Protein AF-A0A7W3N262-F1 (afdb_monomer)

Organism: NCBI:txid1411118

Radius of gyration: 23.3 Å; Cα contacts (8 Å, |Δi|>4): 129; chains: 1; bounding box: 89×34×62 Å

Nearest PDB structures (foldseek):
  2bw1-assembly1_K  TM=5.523E-01  e=3.804E-01  Streptococcus suis
  5vl4-assembly1_A  TM=5.596E-01  e=1.846E+00  Thermoplasma acidophilum
  8v9o-assembly1_D  TM=5.472E-01  e=3.580E+00  synthetic construct
  7vg5-assembly1_B  TM=3.405E-01  e=4.908E-01  Methylorubrum extorquens AM1
  8g3k-assembly1_B  TM=5.804E-01  e=8.090E+00  synthetic construct

Sequence (184 aa):
MGERTVTRRLRRRRTVGVPAEPELLGIYLNDHLAGATAGVELARRLARAHQGTPAGPELARLAAEIAEDRRSLQAMMESLGVRVRRWMMLAGWLGEKAGRLKPNGRLLSRSPLSSVIELEVMRLGVEGKLAAWRLLRTVADHDRRLDRARLDRLAERAERQSRLLEELRVRSVEDIIGAGEPVK

Mean predicted aligned error: 10.92 Å

Solvent-accessible surface area (backbone atoms only — not comparable to full-atom values): 10562 Å² total; per-residue (Å²): 141,85,82,82,82,76,79,75,73,77,74,75,76,77,71,75,81,75,70,58,70,73,55,49,52,38,50,53,53,42,53,51,50,30,52,37,55,53,47,30,55,52,32,46,48,54,16,61,74,30,60,94,45,93,62,14,66,61,33,45,50,49,23,54,50,46,47,49,51,42,52,50,51,53,54,50,31,54,62,72,69,40,76,83,61,70,72,63,44,51,59,62,52,59,49,58,66,66,65,76,59,85,70,85,84,56,96,83,60,83,58,72,65,55,57,40,54,52,32,52,54,49,32,54,51,33,51,55,50,31,53,52,32,55,52,51,39,58,48,30,75,80,34,83,79,44,61,48,70,59,29,52,54,52,30,56,48,30,54,53,50,38,50,53,33,49,55,51,33,52,50,54,51,50,55,58,56,66,74,65,64,78,87,126

pLDDT: mean 80.22, std 20.78, range [36.88, 98.75]

Foldseek 3Di:
DDDDPPPPPPPPPPPPDDDDPLVVLLVLLLVLLLLLVVLLVLLVVLLVVQVPHPCNVVSVVLSVLSVVLSVVSVVLCVLSVRDHDPVVSVVVVVVVVVPVDPDPPDPPDDPLVVSLVSLVSSLVSLVSSLVNLVVVLVVCVPDVSDDNVVSVVSNVVSVVSNVSSVVVNVVSVVVVVVVPDDDD

Structure (mmCIF, N/CA/C/O backbone):
data_AF-A0A7W3N262-F1
#
_entry.id   AF-A0A7W3N262-F1
#
loop_
_atom_site.group_PDB
_atom_site.id
_atom_site.type_symbol
_atom_site.label_atom_id
_atom_site.label_alt_id
_atom_site.label_comp_id
_atom_site.label_asym_id
_atom_site.label_entity_id
_atom_site.label_seq_id
_atom_site.pdbx_PDB_ins_code
_atom_site.Cartn_x
_atom_site.Cartn_y
_atom_site.Cartn_z
_atom_site.occupancy
_atom_site.B_iso_or_equiv
_atom_site.auth_seq_id
_atom_site.auth_comp_id
_atom_site.auth_asym_id
_atom_site.auth_atom_id
_atom_site.pdbx_PDB_model_num
ATOM 1 N N . MET A 1 1 ? 70.318 16.929 0.222 1.00 41.31 1 MET A N 1
ATOM 2 C CA . MET A 1 1 ? 69.024 17.625 0.382 1.00 41.31 1 MET A CA 1
ATOM 3 C C . MET A 1 1 ? 68.267 17.439 -0.929 1.00 41.31 1 MET A C 1
ATOM 5 O O . MET A 1 1 ? 68.703 17.997 -1.911 1.00 41.31 1 MET A O 1
ATOM 9 N N . GLY A 1 2 ? 67.278 16.573 -1.125 1.00 44.75 2 GLY A N 1
ATOM 10 C CA . GLY A 1 2 ? 66.508 15.722 -0.226 1.00 44.75 2 GLY A CA 1
ATOM 11 C C . GLY A 1 2 ? 65.052 15.621 -0.702 1.00 44.75 2 GLY A C 1
ATOM 12 O O . GLY A 1 2 ? 64.171 15.731 0.135 1.00 44.75 2 GLY A O 1
ATOM 13 N N . GLU A 1 3 ? 64.774 15.459 -2.003 1.00 41.03 3 GLU A N 1
ATOM 14 C CA . GLU A 1 3 ? 63.394 15.444 -2.521 1.00 41.03 3 GLU A CA 1
ATOM 15 C C . GLU A 1 3 ? 62.974 14.044 -2.974 1.00 41.03 3 GLU A C 1
ATOM 17 O O . GLU A 1 3 ? 63.282 13.554 -4.060 1.00 41.03 3 GLU A O 1
ATOM 22 N N . ARG A 1 4 ? 62.253 13.373 -2.073 1.00 46.53 4 ARG A N 1
ATOM 23 C CA . ARG A 1 4 ? 61.544 12.126 -2.345 1.00 46.53 4 ARG A CA 1
ATOM 24 C C . ARG A 1 4 ? 60.327 12.455 -3.205 1.00 46.53 4 ARG A C 1
ATOM 26 O O . ARG A 1 4 ? 59.328 12.962 -2.704 1.00 46.53 4 ARG A O 1
ATOM 33 N N . THR A 1 5 ? 60.391 12.116 -4.488 1.00 47.66 5 THR A N 1
ATOM 34 C CA . THR A 1 5 ? 59.215 12.090 -5.363 1.00 47.66 5 THR A CA 1
ATOM 35 C C . THR A 1 5 ? 58.308 10.940 -4.926 1.00 47.66 5 THR A C 1
ATOM 37 O O . THR A 1 5 ? 58.502 9.785 -5.301 1.00 47.66 5 THR A O 1
ATOM 40 N N . VAL A 1 6 ? 57.315 11.243 -4.089 1.00 48.06 6 VAL A N 1
ATOM 41 C CA . VAL A 1 6 ? 56.246 10.305 -3.734 1.00 48.06 6 VAL A CA 1
ATOM 42 C C . VAL A 1 6 ? 55.250 10.279 -4.890 1.00 48.06 6 VAL A C 1
ATOM 44 O O . VAL A 1 6 ? 54.281 11.034 -4.930 1.00 48.06 6 VAL A O 1
ATOM 47 N N . THR A 1 7 ? 55.472 9.382 -5.850 1.00 46.69 7 THR A N 1
ATOM 48 C CA . THR A 1 7 ? 54.451 8.994 -6.829 1.00 46.69 7 THR A CA 1
ATOM 49 C C . THR A 1 7 ? 53.369 8.197 -6.103 1.00 46.69 7 THR A C 1
ATOM 51 O O . THR A 1 7 ? 53.362 6.966 -6.056 1.00 46.69 7 THR A O 1
ATOM 54 N N . ARG A 1 8 ? 52.417 8.915 -5.504 1.00 49.81 8 ARG A N 1
ATOM 55 C CA . ARG A 1 8 ? 51.169 8.341 -5.004 1.00 49.81 8 ARG A CA 1
ATOM 56 C C . ARG A 1 8 ? 50.352 7.894 -6.216 1.00 49.81 8 ARG A C 1
ATOM 58 O O . ARG A 1 8 ? 49.527 8.642 -6.727 1.00 49.81 8 ARG A O 1
ATOM 65 N N . ARG A 1 9 ? 50.582 6.659 -6.684 1.00 48.91 9 ARG A N 1
ATOM 66 C CA . ARG A 1 9 ? 49.641 5.960 -7.568 1.00 48.91 9 ARG A CA 1
ATOM 67 C C . ARG A 1 9 ? 48.284 6.003 -6.877 1.00 48.91 9 ARG A C 1
ATOM 69 O O . ARG A 1 9 ? 48.072 5.333 -5.866 1.00 48.91 9 ARG A O 1
ATOM 76 N N . LEU A 1 10 ? 47.375 6.816 -7.406 1.00 53.31 10 LEU A N 1
ATOM 77 C CA . L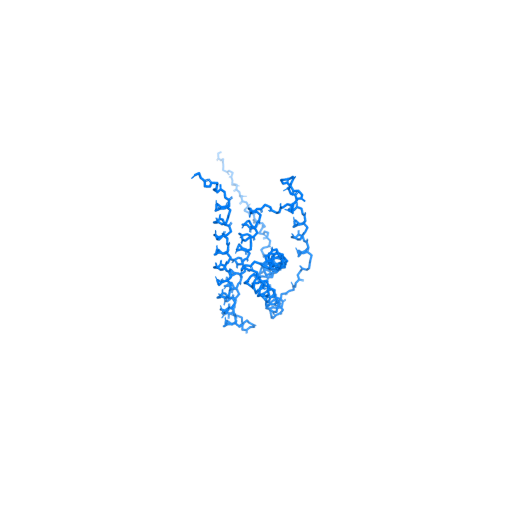EU A 1 10 ? 45.967 6.762 -7.058 1.00 53.31 10 LEU A CA 1
ATOM 78 C C . LEU A 1 10 ? 45.488 5.362 -7.446 1.00 53.31 10 LEU A C 1
ATOM 80 O O . LEU A 1 10 ? 45.185 5.081 -8.603 1.00 53.31 10 LEU A O 1
ATOM 84 N N . ARG A 1 11 ? 45.481 4.449 -6.469 1.00 48.34 11 ARG A N 1
ATOM 85 C CA . ARG A 1 11 ? 44.710 3.212 -6.535 1.00 48.34 11 ARG A CA 1
ATOM 86 C C . ARG A 1 11 ? 43.289 3.640 -6.889 1.00 48.34 11 ARG A C 1
ATOM 88 O O . ARG A 1 11 ? 42.599 4.209 -6.045 1.00 48.34 11 ARG A O 1
ATOM 95 N N . ARG A 1 12 ? 42.878 3.399 -8.140 1.00 51.25 12 ARG A N 1
ATOM 96 C CA . ARG A 1 12 ? 41.474 3.427 -8.559 1.00 51.25 12 ARG A CA 1
ATOM 97 C C . ARG A 1 12 ? 40.691 2.690 -7.475 1.00 51.25 12 ARG A C 1
ATOM 99 O O . ARG A 1 12 ? 40.884 1.487 -7.289 1.00 51.25 12 ARG A O 1
ATOM 106 N N . ARG A 1 13 ? 39.856 3.413 -6.723 1.00 49.47 13 ARG A N 1
ATOM 107 C CA . ARG A 1 13 ? 38.812 2.794 -5.906 1.00 49.47 13 ARG A CA 1
ATOM 108 C C . ARG A 1 13 ? 38.052 1.879 -6.863 1.00 49.47 13 ARG A C 1
ATOM 110 O O . ARG A 1 13 ? 37.518 2.362 -7.857 1.00 49.47 13 ARG A O 1
ATOM 117 N N . ARG A 1 14 ? 38.056 0.569 -6.602 1.00 44.34 14 ARG A N 1
ATOM 118 C CA . ARG A 1 14 ? 37.072 -0.340 -7.190 1.00 44.34 14 ARG A CA 1
ATOM 119 C C . ARG A 1 14 ? 35.715 0.245 -6.811 1.00 44.34 14 ARG A C 1
ATOM 121 O O . ARG A 1 14 ? 35.350 0.204 -5.639 1.00 44.34 14 ARG A O 1
ATOM 128 N N . THR A 1 15 ? 35.019 0.858 -7.760 1.00 49.53 15 THR A N 1
ATOM 129 C CA . THR A 1 15 ? 33.583 1.059 -7.629 1.00 49.53 15 THR A CA 1
ATOM 130 C C . THR A 1 15 ? 33.009 -0.343 -7.489 1.00 49.53 15 THR A C 1
ATOM 132 O O . THR A 1 15 ? 33.122 -1.163 -8.398 1.00 49.53 15 THR A O 1
ATOM 135 N N . VAL A 1 16 ? 32.508 -0.670 -6.297 1.00 56.41 16 VAL A N 1
ATOM 136 C CA . VAL A 1 16 ? 31.609 -1.814 -6.134 1.00 56.41 16 VAL A CA 1
ATOM 137 C C . VAL A 1 16 ? 30.525 -1.600 -7.187 1.00 56.41 16 VAL A C 1
ATOM 139 O O . VAL A 1 16 ? 29.945 -0.516 -7.221 1.00 56.41 16 VAL A O 1
ATOM 142 N N . GLY A 1 17 ? 30.391 -2.534 -8.131 1.00 43.34 17 GLY A N 1
ATOM 143 C CA . GLY A 1 17 ? 29.585 -2.344 -9.334 1.00 43.34 17 GLY A CA 1
ATOM 144 C C . GLY A 1 17 ? 28.161 -1.968 -8.955 1.00 43.34 17 GLY A C 1
ATOM 145 O O . GLY A 1 17 ? 27.429 -2.804 -8.435 1.00 43.34 17 GLY A O 1
ATOM 146 N N . VAL A 1 18 ? 27.795 -0.704 -9.168 1.00 55.38 18 VAL A N 1
ATOM 147 C CA . VAL A 1 18 ? 26.407 -0.264 -9.053 1.00 55.38 18 VAL A CA 1
ATOM 148 C C . VAL A 1 18 ? 25.645 -0.997 -10.162 1.00 55.38 18 VAL A C 1
ATOM 150 O O . VAL A 1 18 ? 26.064 -0.894 -11.319 1.00 55.38 18 VAL A O 1
ATOM 153 N N . PRO A 1 19 ? 24.604 -1.783 -9.837 1.00 60.16 19 PRO A N 1
ATOM 154 C CA . PRO A 1 19 ? 23.802 -2.481 -10.835 1.00 60.16 19 PRO A CA 1
ATOM 155 C C . PRO A 1 19 ? 23.250 -1.508 -11.882 1.00 60.16 19 PRO A C 1
ATOM 157 O O . PRO A 1 19 ? 22.999 -0.342 -11.573 1.00 60.16 19 PRO A O 1
ATOM 160 N N . ALA A 1 20 ? 23.040 -1.980 -13.113 1.00 66.12 20 ALA A N 1
ATOM 161 C CA . ALA A 1 20 ? 22.417 -1.167 -14.157 1.00 66.12 20 ALA A CA 1
ATOM 162 C C . ALA A 1 20 ? 21.008 -0.706 -13.727 1.00 66.12 20 ALA A C 1
ATOM 164 O O . ALA A 1 20 ? 20.316 -1.417 -12.999 1.00 66.12 20 ALA A O 1
ATOM 165 N N . GLU A 1 21 ? 20.551 0.456 -14.202 1.00 73.62 21 GLU A N 1
ATOM 166 C CA . GLU A 1 21 ? 19.264 1.058 -13.801 1.00 73.62 21 GLU A CA 1
ATOM 167 C C . GLU A 1 21 ? 18.051 0.100 -13.881 1.00 73.62 21 GLU A C 1
ATOM 169 O O . GLU A 1 21 ? 17.266 0.068 -12.927 1.00 73.62 21 GLU A O 1
ATOM 174 N N . PRO A 1 22 ? 17.903 -0.760 -14.917 1.00 75.31 22 PRO A N 1
ATOM 175 C CA . PRO A 1 22 ? 16.809 -1.736 -14.969 1.00 75.31 22 PRO A CA 1
ATOM 176 C C . PRO A 1 22 ? 16.867 -2.787 -13.852 1.00 75.31 22 PRO A C 1
ATOM 178 O O . PRO A 1 22 ? 15.834 -3.283 -13.399 1.00 75.31 22 PRO A O 1
ATOM 181 N N . GLU A 1 23 ? 18.067 -3.133 -13.384 1.00 83.69 23 GLU A N 1
ATOM 182 C CA . GLU A 1 23 ? 18.257 -4.079 -12.286 1.00 83.69 23 GLU A CA 1
ATOM 183 C C . GLU A 1 23 ? 17.890 -3.448 -10.936 1.00 83.69 23 GLU A C 1
ATOM 185 O O . GLU A 1 23 ? 17.233 -4.097 -10.120 1.00 83.69 23 GLU A O 1
ATOM 190 N N . LEU A 1 24 ? 18.224 -2.168 -10.732 1.00 89.56 24 LEU A N 1
ATOM 191 C CA . LEU A 1 24 ? 17.834 -1.408 -9.538 1.00 89.56 24 LEU A CA 1
ATOM 192 C C . LEU A 1 24 ? 16.315 -1.233 -9.439 1.00 89.56 24 LEU A C 1
ATOM 194 O O . LEU A 1 24 ? 15.741 -1.485 -8.377 1.00 89.56 24 LEU A O 1
ATOM 198 N N . LEU A 1 25 ? 15.651 -0.886 -10.549 1.00 91.75 25 LEU A N 1
ATOM 199 C CA . LEU A 1 25 ? 14.186 -0.840 -10.607 1.00 91.75 25 LEU A CA 1
ATOM 200 C C . LEU A 1 25 ? 13.585 -2.212 -10.278 1.00 91.75 25 LEU A C 1
ATOM 202 O O . LEU A 1 25 ? 12.617 -2.311 -9.526 1.00 91.75 25 LEU A O 1
ATOM 206 N N . GLY A 1 26 ? 14.188 -3.286 -10.791 1.00 93.00 26 GLY A N 1
ATOM 207 C CA . GLY A 1 26 ? 13.764 -4.647 -10.492 1.00 93.00 26 GLY A CA 1
ATOM 208 C C . GLY A 1 26 ? 13.841 -5.001 -9.005 1.00 93.00 26 GLY A C 1
ATOM 209 O O . GLY A 1 26 ? 12.919 -5.636 -8.491 1.00 93.00 26 GLY A O 1
ATOM 210 N N . ILE A 1 27 ? 14.903 -4.594 -8.303 1.00 91.25 27 ILE A N 1
ATOM 211 C CA . ILE A 1 27 ? 15.041 -4.787 -6.849 1.00 91.25 27 ILE A CA 1
ATOM 212 C C . ILE A 1 27 ? 13.953 -4.001 -6.113 1.00 91.25 27 ILE A C 1
ATOM 214 O O . ILE A 1 27 ? 13.176 -4.595 -5.369 1.00 91.25 27 ILE A O 1
ATOM 218 N N . TYR A 1 28 ? 13.825 -2.707 -6.414 1.00 92.44 28 TYR A N 1
ATOM 219 C CA . TYR A 1 28 ? 12.834 -1.823 -5.800 1.00 92.44 28 TYR A CA 1
ATOM 220 C C . TYR A 1 28 ? 11.403 -2.372 -5.923 1.00 92.44 28 TYR A C 1
ATOM 222 O O . TYR A 1 28 ? 10.683 -2.492 -4.933 1.00 92.44 28 TYR A O 1
ATOM 230 N N . LEU A 1 29 ? 10.990 -2.784 -7.126 1.00 95.19 29 LEU A N 1
ATOM 231 C CA . LEU A 1 29 ? 9.645 -3.325 -7.347 1.00 95.19 29 LEU A CA 1
ATOM 232 C C . LEU A 1 29 ? 9.418 -4.660 -6.626 1.00 95.19 29 LEU A C 1
ATOM 234 O O . LEU A 1 29 ? 8.303 -4.934 -6.182 1.00 95.19 29 LEU A O 1
ATOM 238 N N .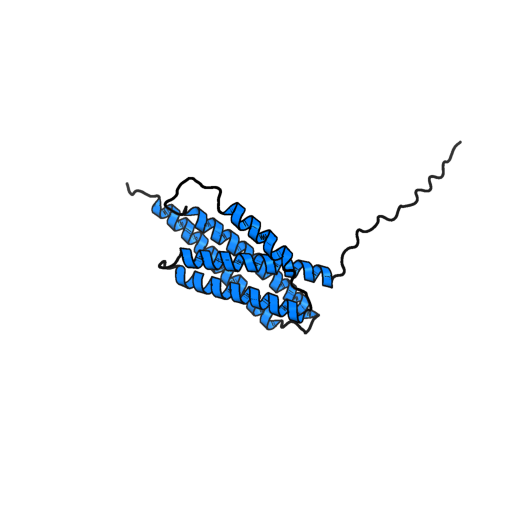 ASN A 1 30 ? 10.456 -5.486 -6.477 1.00 93.56 30 ASN A N 1
ATOM 239 C CA . ASN A 1 30 ? 10.361 -6.724 -5.706 1.00 93.56 30 ASN A CA 1
ATOM 240 C C . ASN A 1 30 ? 10.215 -6.466 -4.200 1.00 93.56 30 ASN A C 1
ATOM 242 O O . ASN A 1 30 ? 9.407 -7.143 -3.561 1.00 93.56 30 ASN A O 1
ATOM 246 N N . ASP A 1 31 ? 10.919 -5.475 -3.650 1.00 90.06 31 ASP A N 1
ATOM 247 C CA . ASP A 1 31 ? 10.767 -5.068 -2.248 1.00 90.06 31 ASP A CA 1
ATOM 248 C C . ASP A 1 31 ? 9.347 -4.543 -1.984 1.00 90.06 31 ASP A C 1
ATOM 250 O O . ASP A 1 31 ? 8.678 -4.964 -1.034 1.00 90.06 31 ASP A O 1
ATOM 254 N N . HIS A 1 32 ? 8.821 -3.714 -2.892 1.00 93.94 32 HIS A N 1
ATOM 255 C CA . HIS A 1 32 ? 7.433 -3.254 -2.825 1.00 93.94 32 HIS A CA 1
ATOM 256 C C . HIS A 1 32 ? 6.417 -4.392 -2.974 1.00 93.94 32 HIS A C 1
ATOM 258 O O . HIS A 1 32 ? 5.393 -4.386 -2.290 1.00 93.94 32 HIS A O 1
ATOM 264 N N . LEU A 1 33 ? 6.685 -5.400 -3.810 1.00 94.38 33 LEU A N 1
ATOM 265 C CA . LEU A 1 33 ? 5.810 -6.567 -3.941 1.00 94.38 33 LEU A CA 1
ATOM 266 C C . LEU A 1 33 ? 5.812 -7.442 -2.677 1.00 94.38 33 LEU A C 1
ATOM 268 O O . LEU A 1 33 ? 4.760 -7.966 -2.287 1.00 94.38 33 LEU A O 1
ATOM 272 N N . ALA A 1 34 ? 6.965 -7.591 -2.021 1.00 87.88 34 ALA A N 1
ATOM 273 C CA . ALA A 1 34 ? 7.065 -8.268 -0.732 1.00 87.88 34 ALA A CA 1
ATOM 274 C C . ALA A 1 34 ? 6.250 -7.520 0.338 1.00 87.88 34 ALA A C 1
ATOM 276 O O . ALA A 1 34 ? 5.384 -8.123 0.977 1.00 87.88 34 ALA A O 1
ATOM 277 N N . GLY A 1 35 ? 6.433 -6.199 0.450 1.00 87.56 35 GLY A N 1
ATOM 278 C CA . GLY A 1 35 ? 5.654 -5.345 1.351 1.00 87.56 35 GLY A CA 1
ATOM 279 C C . GLY A 1 35 ? 4.148 -5.392 1.070 1.00 87.56 35 GLY A C 1
ATOM 280 O O . GLY A 1 35 ? 3.353 -5.585 1.986 1.00 87.56 35 GLY A O 1
ATOM 281 N N . ALA A 1 36 ? 3.738 -5.320 -0.200 1.00 92.75 36 ALA A N 1
ATOM 282 C CA . ALA A 1 36 ? 2.333 -5.426 -0.597 1.00 92.75 36 ALA A CA 1
ATOM 283 C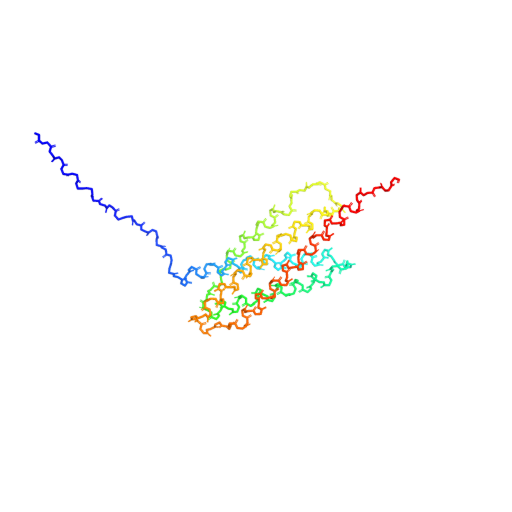 C . ALA A 1 36 ? 1.724 -6.793 -0.243 1.00 92.75 36 ALA A C 1
ATOM 285 O O . ALA A 1 36 ? 0.544 -6.879 0.088 1.00 92.75 36 ALA A O 1
ATOM 286 N N . THR A 1 37 ? 2.514 -7.871 -0.283 1.00 90.00 37 THR A N 1
ATOM 287 C CA . THR A 1 37 ? 2.058 -9.209 0.125 1.00 90.00 37 THR A CA 1
ATOM 288 C C . THR A 1 37 ? 1.765 -9.265 1.626 1.00 90.00 37 THR A C 1
ATOM 290 O O . THR A 1 37 ? 0.699 -9.748 2.003 1.00 90.00 37 THR A O 1
ATOM 293 N N . ALA A 1 38 ? 2.640 -8.705 2.467 1.00 85.38 38 ALA A N 1
ATOM 294 C CA . ALA A 1 38 ? 2.379 -8.571 3.904 1.00 85.38 38 ALA A CA 1
ATOM 295 C C . ALA A 1 38 ? 1.181 -7.640 4.185 1.00 85.38 38 ALA A C 1
ATOM 297 O O . ALA A 1 38 ? 0.296 -7.965 4.978 1.00 85.38 38 ALA A O 1
ATOM 298 N N . GLY A 1 39 ? 1.090 -6.520 3.461 1.00 90.56 39 GLY A N 1
ATOM 299 C CA . GLY A 1 39 ? -0.019 -5.570 3.562 1.00 90.56 39 GLY A CA 1
ATOM 300 C C . GLY A 1 39 ? -1.388 -6.198 3.276 1.00 90.56 39 GLY A C 1
ATOM 301 O O . GLY A 1 39 ? -2.346 -5.927 3.995 1.00 90.56 39 GLY A O 1
ATOM 302 N N . VAL A 1 40 ? -1.498 -7.099 2.293 1.00 95.44 40 VAL A N 1
ATOM 303 C CA . VAL A 1 40 ? -2.756 -7.825 2.024 1.00 95.44 40 VAL A CA 1
ATOM 304 C C . VAL A 1 40 ? -3.204 -8.650 3.233 1.00 95.44 40 VAL A C 1
ATOM 306 O O . VAL A 1 40 ? -4.384 -8.630 3.590 1.00 95.44 40 VAL A O 1
ATOM 309 N N . GLU A 1 41 ? -2.286 -9.362 3.883 1.00 88.56 41 GLU A N 1
ATOM 310 C CA . GLU A 1 41 ? -2.615 -10.200 5.039 1.00 88.56 41 GLU A CA 1
ATOM 311 C C . GLU A 1 41 ? -2.976 -9.369 6.277 1.00 88.56 41 GLU A C 1
ATOM 313 O O . GLU A 1 41 ? -3.948 -9.686 6.974 1.00 88.56 41 GLU A O 1
ATOM 318 N N . LEU A 1 42 ? -2.265 -8.262 6.514 1.00 88.25 42 LEU A N 1
ATOM 319 C CA . LEU A 1 42 ? -2.604 -7.294 7.558 1.00 88.25 42 LEU A CA 1
ATOM 320 C C . LEU A 1 42 ? -3.979 -6.653 7.316 1.00 88.25 42 LEU A C 1
ATOM 322 O O . LEU A 1 42 ? -4.801 -6.634 8.231 1.00 88.25 42 LEU A O 1
ATOM 326 N N . ALA A 1 43 ? -4.282 -6.211 6.093 1.00 93.88 43 ALA A N 1
ATOM 327 C CA . ALA A 1 43 ? -5.568 -5.589 5.769 1.00 93.88 43 ALA A CA 1
ATOM 328 C C . ALA A 1 43 ? -6.737 -6.569 5.963 1.00 93.88 43 ALA A C 1
ATOM 330 O O . ALA A 1 43 ? -7.745 -6.238 6.587 1.00 93.88 43 ALA A O 1
ATOM 331 N N . ARG A 1 44 ? -6.578 -7.824 5.518 1.00 93.00 44 ARG A N 1
ATOM 332 C CA . ARG A 1 44 ? -7.562 -8.894 5.758 1.00 93.00 44 ARG A CA 1
ATOM 333 C C . ARG A 1 44 ? -7.762 -9.176 7.243 1.00 93.00 44 ARG A C 1
ATOM 335 O O . ARG A 1 44 ? -8.881 -9.446 7.674 1.00 93.00 44 ARG A O 1
ATOM 342 N N . ARG A 1 45 ? -6.686 -9.150 8.033 1.00 88.00 45 ARG A N 1
ATOM 343 C CA . ARG A 1 45 ? -6.757 -9.335 9.487 1.00 88.00 45 ARG A CA 1
ATOM 344 C C . ARG A 1 45 ? -7.508 -8.190 10.162 1.00 88.00 45 ARG A C 1
ATOM 346 O O . ARG A 1 45 ? -8.371 -8.476 10.986 1.00 88.00 45 ARG A O 1
ATOM 353 N N . LEU A 1 46 ? -7.206 -6.942 9.804 1.00 88.25 46 LEU A N 1
ATOM 354 C CA . LEU A 1 46 ? -7.913 -5.758 10.299 1.00 88.25 46 LEU A CA 1
ATOM 355 C C . LEU A 1 46 ? -9.408 -5.834 9.976 1.00 88.25 46 LEU A C 1
ATOM 357 O O . LEU A 1 46 ? -10.224 -5.668 10.879 1.00 88.25 46 LEU A O 1
ATOM 361 N N . ALA A 1 47 ? -9.761 -6.183 8.736 1.00 92.38 47 ALA A N 1
ATOM 362 C CA . ALA A 1 47 ? -11.150 -6.362 8.322 1.00 92.38 47 ALA A CA 1
ATOM 363 C C . ALA A 1 47 ? -11.872 -7.448 9.133 1.00 92.38 47 ALA A C 1
ATOM 365 O O . ALA A 1 47 ? -12.977 -7.219 9.613 1.00 92.38 47 ALA A O 1
ATOM 366 N N . ARG A 1 48 ? -11.239 -8.614 9.347 1.00 90.06 48 ARG A N 1
ATOM 367 C CA . ARG A 1 48 ? -11.808 -9.688 10.185 1.00 90.06 48 ARG A CA 1
ATOM 368 C C . ARG A 1 48 ? -12.012 -9.257 11.635 1.00 90.06 48 ARG A C 1
ATOM 370 O O . ARG A 1 48 ? -13.016 -9.610 12.236 1.00 90.06 48 ARG A O 1
ATOM 377 N N . ALA A 1 49 ? -11.069 -8.503 12.191 1.00 85.12 49 ALA A N 1
ATOM 378 C CA . ALA A 1 49 ? -11.131 -8.049 13.576 1.00 85.12 49 ALA A CA 1
ATOM 379 C C . ALA A 1 49 ? -12.237 -7.019 13.844 1.00 85.12 49 ALA A C 1
ATOM 381 O O . ALA A 1 49 ? -12.661 -6.884 14.984 1.00 85.12 49 ALA A O 1
ATOM 382 N N . HIS A 1 50 ? -12.690 -6.317 12.805 1.00 87.81 50 HIS A N 1
ATOM 383 C CA . HIS A 1 50 ? -13.746 -5.306 12.873 1.00 87.81 50 HIS A CA 1
ATOM 384 C C . HIS A 1 50 ? -15.061 -5.803 12.249 1.00 87.81 50 HIS A C 1
ATOM 386 O O . HIS A 1 50 ? -15.934 -5.012 11.897 1.00 87.81 50 HIS A O 1
ATOM 392 N N . GLN A 1 51 ? -15.230 -7.119 12.087 1.00 89.94 51 GLN A N 1
ATOM 393 C CA . GLN A 1 51 ? -16.511 -7.677 11.658 1.00 89.94 51 GLN A CA 1
ATOM 394 C C . GLN A 1 51 ? -17.597 -7.361 12.688 1.00 89.94 51 GLN A C 1
ATOM 396 O O . GLN A 1 51 ? -17.400 -7.543 13.886 1.00 89.94 51 GLN A O 1
ATOM 401 N N . GLY A 1 52 ? -18.742 -6.877 12.207 1.00 89.00 52 GLY A N 1
ATOM 402 C CA . GLY A 1 52 ? -19.858 -6.470 13.063 1.00 89.00 52 GLY A CA 1
ATOM 403 C C . GLY A 1 52 ? -19.701 -5.091 13.712 1.00 89.00 52 GLY A C 1
ATOM 404 O O . GLY A 1 52 ? -20.614 -4.667 14.412 1.00 89.00 52 GLY A O 1
ATOM 405 N N . THR A 1 53 ? -18.600 -4.370 13.470 1.00 89.06 53 THR A N 1
ATOM 406 C CA . THR A 1 53 ? -18.457 -2.970 13.900 1.00 89.06 53 THR A CA 1
ATOM 407 C C . THR A 1 53 ? -18.826 -2.009 12.762 1.00 89.06 53 THR A C 1
ATOM 409 O O . THR A 1 53 ? -18.795 -2.407 11.591 1.00 89.06 53 THR A O 1
ATOM 412 N N . PRO A 1 54 ? -19.115 -0.725 13.059 1.00 89.06 54 PRO A N 1
ATOM 413 C CA . PRO A 1 54 ? -19.371 0.282 12.025 1.00 89.06 54 PRO A CA 1
ATOM 414 C C . PRO A 1 54 ? -18.237 0.428 10.992 1.00 89.06 54 PRO A C 1
ATOM 416 O O . PRO A 1 54 ? -18.499 0.735 9.834 1.00 89.06 54 PRO A O 1
ATOM 419 N N . ALA A 1 55 ? -16.986 0.156 11.382 1.00 89.88 55 ALA A N 1
ATOM 420 C CA . ALA A 1 55 ? -15.810 0.228 10.507 1.00 89.88 55 ALA A CA 1
ATOM 421 C C . ALA A 1 55 ? -15.612 -1.010 9.607 1.00 89.88 55 ALA A C 1
ATOM 423 O O . ALA A 1 55 ? -14.828 -0.974 8.654 1.00 89.88 55 ALA A O 1
ATOM 424 N N . GLY A 1 56 ? -16.289 -2.126 9.901 1.00 92.38 56 GLY A N 1
ATOM 425 C CA . GLY A 1 56 ? -16.101 -3.409 9.219 1.00 92.38 56 GLY A CA 1
ATOM 426 C C . GLY A 1 56 ? -16.250 -3.354 7.691 1.00 92.38 56 GLY A C 1
ATOM 427 O O . GLY A 1 56 ? -15.356 -3.843 6.992 1.00 92.38 56 GLY A O 1
ATOM 428 N N . PRO A 1 57 ? -17.326 -2.753 7.142 1.00 95.94 57 PRO A N 1
ATOM 429 C CA . PRO A 1 57 ? -17.516 -2.645 5.694 1.00 95.94 57 PRO A CA 1
ATOM 430 C C . PRO A 1 57 ? -16.400 -1.860 4.989 1.00 95.94 57 PRO A C 1
ATOM 432 O O . PRO A 1 57 ? -15.910 -2.287 3.940 1.00 95.94 57 PRO A O 1
ATOM 435 N N . GLU A 1 58 ? -15.953 -0.747 5.578 1.00 95.50 58 GLU A N 1
ATOM 436 C CA . GLU A 1 58 ? -14.886 0.092 5.015 1.00 95.50 58 GLU A CA 1
ATOM 437 C C . GLU A 1 58 ? -13.545 -0.653 4.998 1.00 95.50 58 GLU A C 1
ATOM 439 O O . GLU A 1 58 ? -12.844 -0.665 3.984 1.00 95.50 58 GLU A O 1
ATOM 444 N N . LEU A 1 59 ? -13.217 -1.357 6.086 1.00 95.50 59 LEU A N 1
ATOM 445 C CA . LEU A 1 59 ? -12.002 -2.168 6.185 1.00 95.50 59 LEU A CA 1
ATOM 446 C C . LEU A 1 59 ? -12.025 -3.385 5.250 1.00 95.50 59 LEU A C 1
ATOM 448 O O . LEU A 1 59 ? -10.988 -3.754 4.691 1.00 95.50 59 LEU A O 1
ATOM 452 N N . ALA A 1 60 ? -13.189 -4.003 5.036 1.00 97.62 60 ALA A N 1
ATOM 453 C CA . ALA A 1 60 ? -13.341 -5.090 4.071 1.00 97.62 60 ALA A CA 1
ATOM 454 C C . ALA A 1 60 ? -13.096 -4.605 2.634 1.00 97.62 60 ALA A C 1
ATOM 456 O O . ALA A 1 60 ? -12.364 -5.252 1.877 1.00 97.62 60 ALA A O 1
ATOM 457 N N . ARG A 1 61 ? -13.643 -3.435 2.279 1.00 98.19 61 ARG A N 1
ATOM 458 C CA . ARG A 1 61 ? -13.378 -2.782 0.992 1.00 98.19 61 ARG A CA 1
ATOM 459 C C . ARG A 1 61 ? -11.896 -2.439 0.838 1.00 98.19 61 ARG A C 1
ATOM 461 O O . ARG A 1 61 ? -11.305 -2.791 -0.180 1.00 98.19 61 ARG A O 1
ATOM 468 N N . LEU A 1 62 ? -11.283 -1.826 1.853 1.00 98.06 62 LEU A N 1
ATOM 469 C CA . LEU A 1 62 ? -9.851 -1.519 1.864 1.00 98.06 62 LEU A CA 1
ATOM 470 C C . LEU A 1 62 ? -9.011 -2.777 1.597 1.00 98.06 62 LEU A C 1
ATOM 472 O O . LEU A 1 62 ? -8.130 -2.764 0.740 1.00 98.06 62 LEU A O 1
ATOM 476 N N . ALA A 1 63 ? -9.302 -3.886 2.282 1.00 98.12 63 ALA A N 1
ATOM 477 C CA . ALA A 1 63 ? -8.575 -5.139 2.095 1.00 98.12 63 ALA A CA 1
ATOM 478 C C . ALA A 1 63 ? -8.691 -5.690 0.663 1.00 98.12 63 ALA A C 1
ATOM 480 O O . ALA A 1 63 ? -7.710 -6.209 0.118 1.00 98.12 63 ALA A O 1
ATOM 481 N N . ALA A 1 64 ? -9.866 -5.567 0.040 1.00 98.69 64 ALA A N 1
ATOM 482 C CA . ALA A 1 64 ? -10.071 -5.959 -1.351 1.00 98.69 64 ALA A CA 1
ATOM 483 C C . ALA A 1 64 ? -9.266 -5.074 -2.317 1.00 98.69 64 ALA A C 1
ATOM 485 O O . ALA A 1 64 ? -8.591 -5.600 -3.208 1.00 98.69 64 ALA A O 1
ATOM 486 N N . GLU A 1 65 ? -9.281 -3.756 -2.106 1.00 98.69 65 GLU A N 1
ATOM 487 C CA . GLU A 1 65 ? -8.520 -2.805 -2.916 1.00 98.69 65 GLU A CA 1
ATOM 488 C C . GLU A 1 65 ? -7.007 -3.050 -2.795 1.00 98.69 65 GLU A C 1
ATOM 490 O O . GLU A 1 65 ? -6.346 -3.217 -3.814 1.00 98.69 65 GLU A O 1
ATOM 495 N N . ILE A 1 66 ? -6.454 -3.205 -1.584 1.00 98.44 66 ILE A N 1
ATOM 496 C CA . ILE A 1 66 ? -5.022 -3.513 -1.380 1.00 98.44 66 ILE A CA 1
ATOM 497 C C . ILE A 1 66 ? -4.608 -4.817 -2.084 1.00 98.44 66 ILE A C 1
ATOM 499 O O . ILE A 1 66 ? -3.521 -4.909 -2.663 1.00 98.44 66 ILE A O 1
ATOM 503 N N . ALA A 1 67 ? -5.478 -5.830 -2.099 1.00 98.44 67 ALA A N 1
ATOM 504 C CA . ALA A 1 67 ? -5.222 -7.054 -2.855 1.00 98.44 67 ALA A CA 1
ATOM 505 C C . ALA A 1 67 ? -5.195 -6.815 -4.373 1.00 98.44 67 ALA A C 1
ATOM 507 O O . ALA A 1 67 ? -4.422 -7.459 -5.086 1.00 98.44 67 ALA A O 1
ATOM 508 N N . GLU A 1 68 ? -6.020 -5.902 -4.877 1.00 98.75 68 GLU A N 1
ATOM 509 C CA . GLU A 1 68 ? -6.020 -5.483 -6.277 1.00 98.75 68 GLU A CA 1
ATOM 510 C C . GLU A 1 68 ? -4.800 -4.629 -6.643 1.00 98.75 68 GLU A C 1
ATOM 512 O O . GLU A 1 68 ? -4.221 -4.816 -7.715 1.00 98.75 68 GLU A O 1
ATOM 517 N N . ASP A 1 69 ? -4.365 -3.734 -5.757 1.00 98.56 69 ASP A N 1
ATOM 518 C CA . ASP A 1 69 ? -3.118 -2.981 -5.893 1.00 98.56 69 ASP A CA 1
ATOM 519 C C . ASP A 1 69 ? -1.920 -3.921 -6.078 1.00 98.56 69 ASP A C 1
ATOM 521 O O . ASP A 1 69 ? -1.147 -3.761 -7.023 1.00 98.56 69 ASP A O 1
ATOM 525 N N . ARG A 1 70 ? -1.804 -4.957 -5.234 1.00 98.06 70 ARG A N 1
ATOM 526 C CA . ARG A 1 70 ? -0.746 -5.972 -5.357 1.00 98.06 70 ARG A CA 1
ATOM 527 C C . ARG A 1 70 ? -0.780 -6.672 -6.717 1.00 98.06 70 ARG A C 1
ATOM 529 O O . ARG A 1 70 ? 0.269 -6.857 -7.329 1.00 98.06 70 ARG A O 1
ATOM 536 N N . ARG A 1 71 ? -1.967 -7.056 -7.203 1.00 98.38 71 ARG A N 1
ATOM 537 C CA . ARG A 1 71 ? -2.119 -7.667 -8.538 1.00 98.38 71 ARG A CA 1
ATOM 538 C C . ARG A 1 71 ? -1.723 -6.697 -9.651 1.00 98.38 71 ARG A C 1
ATOM 540 O O . ARG A 1 71 ? -1.082 -7.104 -10.613 1.00 98.38 71 ARG A O 1
ATOM 547 N N . SER A 1 72 ? -2.061 -5.417 -9.506 1.00 98.50 72 SER A N 1
ATOM 548 C CA . SER A 1 72 ? -1.665 -4.381 -10.465 1.00 98.50 72 SER A CA 1
ATOM 549 C C . SER A 1 72 ? -0.148 -4.207 -10.515 1.00 98.50 72 SER A C 1
ATOM 551 O O . SER A 1 72 ? 0.402 -4.139 -11.610 1.00 98.50 72 SER A O 1
ATOM 553 N N . LEU A 1 73 ? 0.533 -4.230 -9.362 1.00 97.94 73 LEU A N 1
ATOM 554 C CA . LEU A 1 73 ? 1.997 -4.183 -9.304 1.00 97.94 73 LEU A CA 1
ATOM 555 C C . LEU A 1 73 ? 2.618 -5.371 -10.047 1.00 97.94 73 LEU A C 1
ATOM 557 O O . LEU A 1 73 ? 3.515 -5.184 -10.863 1.00 97.94 73 LEU A O 1
ATOM 561 N N . GLN A 1 74 ? 2.106 -6.583 -9.815 1.00 97.31 74 GLN A N 1
ATOM 562 C CA . GLN A 1 74 ? 2.582 -7.788 -10.502 1.00 97.31 74 GLN A CA 1
ATOM 563 C C . GLN A 1 74 ? 2.428 -7.689 -12.024 1.00 97.31 74 GLN A C 1
ATOM 565 O O . GLN A 1 74 ? 3.377 -7.981 -12.746 1.00 97.31 74 GLN A O 1
ATOM 570 N N . ALA A 1 75 ? 1.275 -7.222 -12.510 1.00 97.44 75 ALA A N 1
ATOM 571 C CA . ALA A 1 75 ? 1.034 -7.053 -13.945 1.00 97.44 75 ALA A CA 1
ATOM 572 C C . ALA A 1 75 ? 1.960 -5.997 -14.583 1.00 97.44 75 ALA A C 1
ATOM 574 O O . ALA A 1 75 ? 2.411 -6.150 -15.719 1.00 97.44 75 ALA A O 1
ATOM 575 N N . MET A 1 76 ? 2.277 -4.921 -13.856 1.00 97.19 76 MET A N 1
ATOM 576 C CA . MET A 1 76 ? 3.233 -3.910 -14.320 1.00 97.19 76 MET A CA 1
ATOM 577 C C . MET A 1 76 ? 4.663 -4.450 -14.343 1.00 97.19 76 MET A C 1
ATOM 579 O O . MET A 1 76 ? 5.382 -4.216 -15.309 1.00 97.19 76 MET A O 1
ATOM 583 N N . MET A 1 77 ? 5.067 -5.218 -13.325 1.00 96.06 77 MET A N 1
ATOM 584 C CA . MET A 1 77 ? 6.362 -5.906 -13.321 1.00 96.06 77 MET A CA 1
ATOM 585 C C . MET A 1 77 ? 6.492 -6.851 -14.520 1.00 96.06 77 MET A C 1
ATOM 587 O O . MET A 1 77 ? 7.522 -6.837 -15.188 1.00 96.06 77 MET A O 1
ATOM 591 N N . GLU A 1 78 ? 5.443 -7.613 -14.835 1.00 95.94 78 GLU A N 1
ATOM 592 C CA . GLU A 1 78 ? 5.399 -8.479 -16.018 1.00 95.94 78 GLU A CA 1
ATOM 593 C C . GLU A 1 78 ? 5.555 -7.678 -17.317 1.00 95.94 78 GLU A C 1
ATOM 595 O O . GLU A 1 78 ? 6.423 -7.994 -18.130 1.00 95.94 78 GLU A O 1
ATOM 600 N N . SER A 1 79 ? 4.804 -6.583 -17.466 1.00 95.50 79 SER A N 1
ATOM 601 C CA . SER A 1 79 ? 4.889 -5.696 -18.638 1.00 95.50 79 SER A CA 1
ATOM 602 C C . SER A 1 79 ? 6.294 -5.102 -18.813 1.00 95.50 79 SER A C 1
ATOM 604 O O . SER A 1 79 ? 6.798 -4.974 -19.929 1.00 95.50 79 SER A O 1
ATOM 606 N N . LEU A 1 80 ? 6.969 -4.785 -17.705 1.00 94.38 80 LEU A N 1
ATOM 607 C CA . LEU A 1 80 ? 8.339 -4.274 -17.699 1.00 94.38 80 LEU A CA 1
ATOM 608 C C . LEU A 1 80 ? 9.403 -5.363 -17.929 1.00 94.38 80 LEU A C 1
ATOM 610 O O . LEU A 1 80 ? 10.561 -5.027 -18.182 1.00 94.38 80 LEU A O 1
ATOM 614 N N . GLY A 1 81 ? 9.038 -6.648 -17.889 1.00 93.69 81 GLY A N 1
ATOM 615 C CA . GLY A 1 81 ? 9.979 -7.772 -17.950 1.00 93.69 81 GLY A CA 1
ATOM 616 C C . GLY A 1 81 ? 10.740 -8.007 -16.638 1.00 93.69 81 GLY A C 1
ATOM 617 O O . GLY A 1 81 ? 11.764 -8.693 -16.617 1.00 93.69 81 GLY A O 1
ATOM 618 N N . VAL A 1 82 ? 10.260 -7.444 -15.528 1.00 93.38 82 VAL A N 1
ATOM 619 C CA . VAL A 1 82 ? 10.855 -7.592 -14.198 1.00 93.38 82 VAL A CA 1
ATOM 620 C C . VAL A 1 82 ? 10.421 -8.922 -13.588 1.00 93.38 82 VAL A C 1
ATOM 622 O O . VAL A 1 82 ? 9.246 -9.159 -13.309 1.00 93.38 82 VAL A O 1
ATOM 625 N N . ARG A 1 83 ? 11.390 -9.801 -13.321 1.00 88.94 83 ARG A N 1
ATOM 626 C CA . ARG A 1 83 ? 11.124 -11.101 -12.690 1.00 88.94 83 ARG A CA 1
ATOM 627 C C . ARG A 1 83 ? 10.775 -10.941 -11.209 1.00 88.94 83 ARG A C 1
ATOM 629 O O . ARG A 1 83 ? 11.515 -10.311 -10.452 1.00 88.94 83 ARG A O 1
ATOM 636 N N . VAL A 1 84 ? 9.697 -11.602 -10.786 1.00 85.19 84 VAL A N 1
ATOM 637 C CA . VAL A 1 84 ? 9.309 -11.722 -9.373 1.00 85.19 84 VAL A CA 1
ATOM 638 C C . VAL A 1 84 ? 10.269 -12.665 -8.639 1.00 85.19 84 VAL A C 1
ATOM 640 O O . VAL A 1 84 ? 10.383 -13.846 -8.973 1.00 85.19 84 VAL A O 1
ATOM 643 N N . ARG A 1 85 ? 10.942 -12.165 -7.601 1.00 78.06 85 ARG A N 1
ATOM 644 C CA . ARG A 1 85 ? 11.896 -12.905 -6.765 1.00 78.06 85 ARG A CA 1
ATOM 645 C C . ARG A 1 85 ? 11.178 -13.473 -5.537 1.00 78.06 85 ARG A C 1
ATOM 647 O O . ARG A 1 85 ? 10.977 -12.798 -4.533 1.00 78.06 85 ARG A O 1
ATOM 654 N N . ARG A 1 86 ? 10.793 -14.753 -5.608 1.00 65.19 86 ARG A N 1
ATOM 655 C CA . ARG A 1 86 ? 9.985 -15.428 -4.568 1.00 65.19 86 ARG A CA 1
ATOM 656 C C . ARG A 1 86 ? 10.675 -15.570 -3.203 1.00 65.19 86 ARG A C 1
ATOM 658 O O . ARG A 1 86 ? 9.985 -15.627 -2.193 1.00 65.19 86 ARG A O 1
ATOM 665 N N . TRP A 1 87 ? 12.005 -15.614 -3.157 1.00 56.59 87 TRP A N 1
ATOM 666 C CA . TRP A 1 87 ? 12.754 -15.910 -1.929 1.00 56.59 87 TRP A CA 1
ATOM 667 C C . TRP A 1 87 ? 12.898 -14.710 -0.973 1.00 56.59 87 TRP A C 1
ATOM 669 O O . TRP A 1 87 ? 13.006 -14.918 0.231 1.00 56.59 87 TRP A O 1
ATOM 679 N N . MET A 1 88 ? 12.786 -13.466 -1.459 1.00 53.53 88 MET A N 1
ATOM 680 C CA . MET A 1 88 ? 12.689 -12.274 -0.594 1.00 53.53 88 MET A CA 1
ATOM 681 C C . MET A 1 88 ? 11.280 -12.071 -0.013 1.00 53.53 88 MET A C 1
ATOM 683 O O . MET A 1 88 ? 11.147 -11.534 1.083 1.00 53.53 88 MET A O 1
ATOM 687 N N . MET A 1 89 ? 10.226 -12.577 -0.671 1.00 49.94 89 MET A N 1
ATOM 688 C CA . MET A 1 89 ? 8.850 -12.489 -0.150 1.00 49.94 89 MET A CA 1
ATOM 689 C C . MET A 1 89 ? 8.644 -13.287 1.152 1.00 49.94 89 MET A C 1
ATOM 691 O O . MET A 1 89 ? 7.777 -12.945 1.951 1.00 49.94 89 MET A O 1
ATOM 695 N N . LEU A 1 90 ? 9.443 -14.336 1.382 1.00 48.91 90 LEU A N 1
ATOM 696 C CA . LEU A 1 90 ? 9.362 -15.186 2.578 1.00 48.91 90 L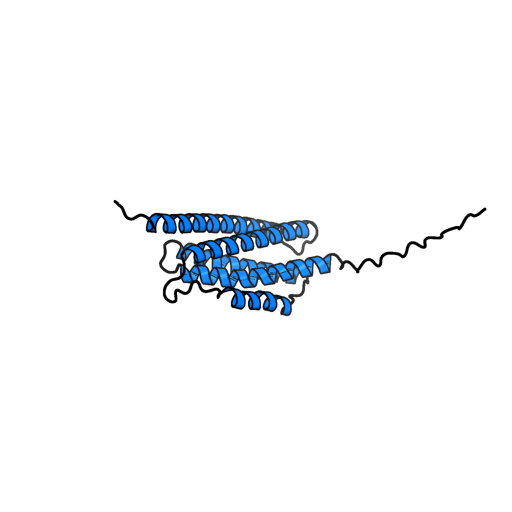EU A CA 1
ATOM 697 C C . LEU A 1 90 ? 10.137 -14.623 3.781 1.00 48.91 90 LEU A C 1
ATOM 699 O O . LEU A 1 90 ? 9.745 -14.870 4.921 1.00 48.91 90 LEU A O 1
ATOM 703 N N . ALA A 1 91 ? 11.199 -13.842 3.555 1.00 51.22 91 ALA A N 1
ATOM 704 C CA . ALA A 1 91 ? 12.019 -13.297 4.640 1.00 51.22 91 ALA A CA 1
ATOM 705 C C . ALA A 1 91 ? 11.266 -12.236 5.470 1.00 51.22 91 ALA A C 1
ATOM 707 O O . ALA A 1 91 ? 11.383 -12.223 6.694 1.00 51.22 91 ALA A O 1
ATOM 708 N N . GLY A 1 92 ? 10.420 -11.413 4.834 1.00 51.53 92 GLY A N 1
ATOM 709 C CA . GLY A 1 92 ? 9.542 -10.465 5.537 1.00 51.53 92 GLY A CA 1
ATOM 710 C C . GLY A 1 92 ? 8.416 -11.145 6.329 1.00 51.53 92 GLY A C 1
ATOM 711 O O . GLY A 1 92 ? 8.068 -10.703 7.422 1.00 51.53 92 GLY A O 1
ATOM 712 N N . TRP A 1 93 ? 7.905 -12.277 5.831 1.00 48.66 93 TRP A N 1
ATOM 713 C CA . TRP A 1 93 ? 6.865 -13.070 6.499 1.00 48.66 93 TRP A CA 1
ATOM 714 C C . TRP A 1 93 ? 7.369 -13.765 7.777 1.00 48.66 93 TRP A C 1
ATOM 716 O O . TRP A 1 93 ? 6.639 -13.856 8.765 1.00 48.66 93 TRP A O 1
ATOM 726 N N . LEU A 1 94 ? 8.634 -14.206 7.808 1.00 48.91 94 LEU A N 1
ATOM 727 C CA . LEU A 1 94 ? 9.224 -14.820 9.007 1.00 48.91 94 LEU A CA 1
ATOM 728 C C . LEU A 1 94 ? 9.376 -13.826 10.176 1.00 48.91 94 LEU A C 1
ATOM 730 O O . LEU A 1 94 ? 9.239 -14.225 11.333 1.00 48.91 94 LEU A O 1
ATOM 734 N N . GLY A 1 95 ? 9.545 -12.529 9.900 1.00 49.19 95 GLY A N 1
ATOM 735 C CA . GLY A 1 95 ? 9.478 -11.483 10.929 1.00 49.19 95 GLY A CA 1
ATOM 736 C C . GLY A 1 95 ? 8.066 -11.285 11.500 1.00 49.19 95 GLY A C 1
ATOM 737 O O . GLY A 1 95 ? 7.905 -11.047 12.697 1.00 49.19 95 GLY A O 1
ATOM 738 N N . GLU A 1 96 ? 7.023 -11.461 10.683 1.00 47.84 96 GLU A N 1
ATOM 739 C CA . GLU A 1 96 ? 5.623 -11.231 11.074 1.00 47.84 96 GLU A CA 1
ATOM 740 C C . GLU A 1 96 ? 5.075 -12.310 12.030 1.00 47.84 96 GLU A C 1
ATOM 742 O O . GLU A 1 96 ? 4.180 -12.041 12.835 1.00 47.84 96 GLU A O 1
ATOM 747 N N . LYS A 1 97 ? 5.667 -13.514 12.048 1.00 52.28 97 LYS A N 1
ATOM 748 C CA . LYS A 1 97 ? 5.453 -14.453 13.163 1.00 52.28 97 LYS A CA 1
ATOM 749 C C . LYS A 1 97 ? 6.318 -14.156 14.388 1.00 52.28 97 LYS A C 1
ATOM 751 O O . LYS A 1 97 ? 5.853 -14.430 15.488 1.00 52.28 97 LYS A O 1
ATOM 756 N N . ALA A 1 98 ? 7.502 -13.562 14.248 1.00 43.84 98 ALA A N 1
ATOM 757 C CA . ALA A 1 98 ? 8.318 -13.170 15.402 1.00 43.84 98 ALA A CA 1
ATOM 758 C C . ALA A 1 98 ? 7.719 -11.972 16.176 1.00 43.84 98 ALA A C 1
ATOM 760 O O . ALA A 1 98 ? 7.874 -11.874 17.391 1.00 43.84 98 ALA A O 1
ATOM 761 N N . GLY A 1 99 ? 6.977 -11.093 15.493 1.00 39.91 99 GLY A N 1
ATOM 762 C CA . GLY A 1 99 ? 6.400 -9.868 16.059 1.00 39.91 99 GLY A CA 1
ATOM 763 C C . GLY A 1 99 ? 4.940 -9.932 16.522 1.00 39.91 99 GLY A C 1
ATOM 764 O O . GLY A 1 99 ? 4.447 -8.946 17.053 1.00 39.91 99 GLY A O 1
ATOM 765 N N . ARG A 1 100 ? 4.214 -11.050 16.384 1.00 48.69 100 ARG A N 1
ATOM 766 C CA . ARG A 1 100 ? 2.849 -11.155 16.958 1.00 48.69 100 ARG A CA 1
ATOM 767 C C . ARG A 1 100 ? 2.823 -11.133 18.498 1.00 48.69 100 ARG A C 1
ATOM 769 O O . ARG A 1 100 ? 1.747 -11.120 19.083 1.00 48.69 100 ARG A O 1
ATOM 776 N N . LEU A 1 101 ? 3.977 -11.272 19.150 1.00 48.66 101 LEU A N 1
ATOM 777 C CA . LEU A 1 101 ? 4.082 -12.188 20.285 1.00 48.66 101 LEU A CA 1
ATOM 778 C C . LEU A 1 101 ? 4.822 -11.658 21.509 1.00 48.66 101 LEU A C 1
ATOM 780 O O . LEU A 1 101 ? 5.009 -12.453 22.422 1.00 48.66 101 LEU A O 1
ATOM 784 N N . LYS A 1 102 ? 5.211 -10.374 21.600 1.00 36.88 102 LYS A N 1
ATOM 785 C CA . LYS A 1 102 ? 5.524 -9.841 22.938 1.00 36.88 102 LYS A CA 1
ATOM 786 C C . LYS A 1 102 ? 4.202 -9.612 23.668 1.00 36.88 102 LYS A C 1
ATOM 788 O O . LYS A 1 102 ? 3.494 -8.653 23.359 1.00 36.88 102 LYS A O 1
ATOM 793 N N . PRO A 1 103 ? 3.817 -10.535 24.563 1.00 44.22 103 PRO A N 1
ATOM 794 C CA . PRO A 1 103 ? 2.495 -10.561 25.132 1.00 44.22 103 PRO A CA 1
ATOM 795 C C . PRO A 1 103 ? 2.515 -9.650 26.353 1.00 44.22 103 PRO A C 1
ATOM 797 O O . PRO A 1 103 ? 3.240 -9.914 27.307 1.00 44.22 103 PRO A O 1
ATOM 800 N N . ASN A 1 104 ? 1.646 -8.648 26.406 1.00 38.44 104 ASN A N 1
ATOM 801 C CA . ASN A 1 104 ? 1.234 -8.107 27.703 1.00 38.44 104 ASN A CA 1
ATOM 802 C C . ASN A 1 104 ? 0.243 -9.069 28.379 1.00 38.44 104 ASN A C 1
ATOM 804 O O . ASN A 1 104 ? -0.860 -8.671 28.733 1.00 38.44 104 ASN A O 1
ATOM 808 N N . GLY A 1 105 ? 0.615 -10.349 28.496 1.00 41.81 105 GLY A N 1
ATOM 809 C CA . GLY A 1 105 ? 0.051 -11.330 29.429 1.00 41.81 105 GLY A CA 1
ATOM 810 C C . GLY A 1 105 ? -1.471 -11.512 29.505 1.00 41.81 105 GLY A C 1
ATOM 811 O O . GLY A 1 105 ? -1.926 -12.131 30.460 1.00 41.81 105 GLY A O 1
ATOM 812 N N . ARG A 1 106 ? -2.286 -11.000 28.575 1.00 41.44 106 ARG A N 1
ATOM 813 C CA . ARG A 1 106 ? -3.754 -11.051 28.682 1.00 41.44 106 ARG A CA 1
ATOM 814 C C . ARG A 1 106 ? -4.359 -11.863 27.547 1.00 41.44 106 ARG A C 1
ATOM 816 O O . ARG A 1 106 ? -4.633 -11.369 26.462 1.00 41.44 106 ARG A O 1
ATOM 823 N N . LEU A 1 107 ? -4.569 -13.140 27.843 1.00 46.31 107 LEU A N 1
ATOM 824 C CA . LEU A 1 107 ? -5.107 -14.179 26.962 1.00 46.31 107 LEU A CA 1
ATOM 825 C C . LEU A 1 107 ? -6.624 -14.087 26.690 1.00 46.31 107 LEU A C 1
ATOM 827 O O . LEU A 1 107 ? -7.200 -15.069 26.240 1.00 46.31 107 LEU A O 1
ATOM 831 N N . LEU A 1 108 ? -7.292 -12.950 26.927 1.00 44.12 108 LEU A N 1
ATOM 832 C CA . LEU A 1 108 ? -8.756 -12.860 26.756 1.00 44.12 108 LEU A CA 1
ATOM 833 C C . LEU A 1 108 ? -9.273 -11.598 26.045 1.00 44.12 108 LEU A C 1
ATOM 835 O O . LEU A 1 108 ? -10.435 -11.571 25.655 1.00 44.12 108 LEU A O 1
ATOM 839 N N . SER A 1 109 ? -8.443 -10.584 25.789 1.00 50.84 109 SER A N 1
ATOM 840 C CA . SER A 1 109 ? -8.853 -9.425 24.986 1.00 50.84 109 SER A CA 1
ATOM 841 C C . SER A 1 109 ? -7.666 -8.801 24.255 1.00 50.84 109 SER A C 1
ATOM 843 O O . SER A 1 109 ? -6.574 -8.645 24.803 1.00 50.84 109 SER A O 1
ATOM 845 N N . ARG A 1 110 ? -7.864 -8.463 22.977 1.00 58.78 110 ARG A N 1
ATOM 846 C CA . ARG A 1 110 ? -6.888 -7.699 22.192 1.00 58.78 110 ARG A CA 1
ATOM 847 C C . ARG A 1 110 ? -6.748 -6.320 22.844 1.00 58.78 110 ARG A C 1
ATOM 849 O O . ARG A 1 110 ? -7.762 -5.695 23.140 1.00 58.78 110 ARG A O 1
ATOM 856 N N . SER A 1 111 ? -5.522 -5.848 23.085 1.00 62.38 111 SER A N 1
ATOM 857 C CA . SER A 1 111 ? -5.338 -4.492 23.615 1.00 62.38 111 SER A CA 1
ATOM 858 C C . SER A 1 111 ? -5.880 -3.482 22.596 1.00 62.38 111 SER A C 1
ATOM 860 O O . SER A 1 111 ? -5.530 -3.594 21.418 1.00 62.38 111 SER A O 1
ATOM 862 N N . PRO A 1 112 ? -6.682 -2.489 23.012 1.00 65.38 112 PRO A N 1
ATOM 863 C CA . PRO A 1 112 ? -7.170 -1.444 22.114 1.00 65.38 112 PRO A CA 1
ATOM 864 C C . PRO A 1 112 ? -6.048 -0.715 21.349 1.00 65.38 112 PRO A C 1
ATOM 866 O O . PRO A 1 112 ? -6.185 -0.418 20.164 1.00 65.38 112 PRO A O 1
ATOM 869 N N . LEU A 1 113 ? -4.874 -0.547 21.973 1.00 76.06 113 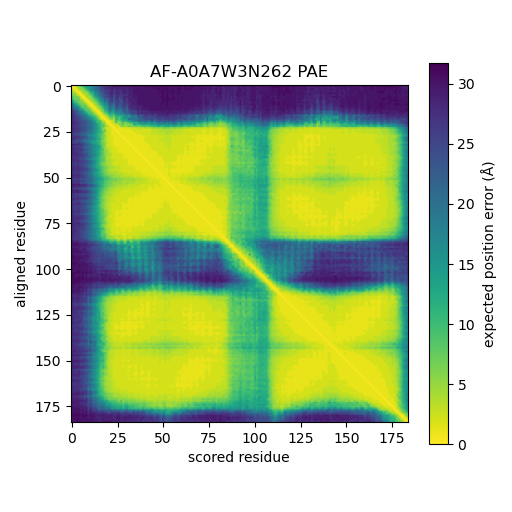LEU A N 1
ATOM 870 C CA . LEU A 1 113 ? -3.691 0.038 21.329 1.00 76.06 113 LEU A CA 1
ATOM 871 C C . LEU A 1 113 ? -3.107 -0.835 20.207 1.00 76.06 113 LEU A C 1
ATOM 873 O O . LEU A 1 113 ? -2.443 -0.322 19.310 1.00 76.06 113 LEU A O 1
ATOM 877 N N . SER A 1 114 ? -3.361 -2.149 20.208 1.00 76.44 114 SER A N 1
ATOM 878 C CA . SER A 1 114 ? -2.925 -3.022 19.113 1.00 76.44 114 SER A CA 1
ATOM 879 C C . SER A 1 114 ? -3.615 -2.673 17.793 1.00 76.44 114 SER A C 1
ATOM 881 O O . SER A 1 114 ? -2.968 -2.741 16.753 1.00 76.44 114 SER A O 1
ATOM 883 N N . SER A 1 115 ? -4.893 -2.276 17.818 1.00 79.31 115 SER A N 1
ATOM 884 C CA . SER A 1 115 ? -5.606 -1.842 16.608 1.00 79.31 115 SER A CA 1
ATOM 885 C C . SER A 1 115 ? -5.041 -0.529 16.063 1.00 79.31 115 SER A C 1
ATOM 887 O O . SER A 1 115 ? -4.845 -0.411 14.857 1.00 79.31 115 SER A O 1
ATOM 889 N N . VAL A 1 116 ? -4.697 0.418 16.945 1.00 86.56 116 VAL A N 1
ATOM 890 C CA . VAL A 1 116 ? -4.068 1.698 16.572 1.00 86.56 116 VAL A CA 1
ATOM 891 C C . VAL A 1 116 ? -2.742 1.459 15.844 1.00 86.56 116 VAL A C 1
ATOM 893 O O . VAL A 1 116 ? -2.568 1.937 14.725 1.00 86.56 116 VAL A O 1
ATOM 896 N N . ILE A 1 117 ? -1.849 0.642 16.413 1.00 86.94 117 ILE A N 1
ATOM 897 C CA . ILE A 1 117 ? -0.549 0.316 15.797 1.00 86.94 117 ILE A CA 1
ATOM 898 C C . ILE A 1 117 ? -0.736 -0.406 14.454 1.00 86.94 117 ILE A C 1
ATOM 900 O O . ILE A 1 117 ? -0.025 -0.134 13.489 1.00 86.94 117 ILE A O 1
ATOM 904 N N . GLU A 1 118 ? -1.696 -1.330 14.353 1.00 87.50 118 GLU A N 1
ATOM 905 C CA . GLU A 1 118 ? -1.974 -2.019 13.088 1.00 87.50 118 GLU A CA 1
ATOM 906 C C . GLU A 1 118 ? -2.464 -1.057 11.991 1.00 87.50 118 GLU A C 1
ATOM 908 O O . GLU A 1 118 ? -2.063 -1.209 10.833 1.00 87.50 118 GLU A O 1
ATOM 913 N N . LEU A 1 119 ? -3.279 -0.056 12.342 1.00 91.50 119 LEU A N 1
ATOM 914 C CA . LEU A 1 119 ? -3.724 0.998 11.423 1.00 91.50 119 LEU A CA 1
ATOM 915 C C . LEU A 1 119 ? -2.567 1.920 11.004 1.00 91.50 119 LEU A C 1
ATOM 917 O O . LEU A 1 119 ? -2.466 2.262 9.826 1.00 91.50 119 LEU A O 1
ATOM 921 N N . GLU A 1 120 ? -1.652 2.263 11.917 1.00 92.44 120 GLU A N 1
ATOM 922 C CA . GLU A 1 120 ? -0.434 3.030 11.603 1.00 92.44 120 GLU A CA 1
ATOM 923 C C . GLU A 1 120 ? 0.471 2.296 10.619 1.00 92.44 120 GLU A C 1
ATOM 925 O O . GLU A 1 120 ? 0.878 2.860 9.602 1.00 92.44 120 GLU A O 1
ATOM 930 N N . VAL A 1 121 ? 0.753 1.020 10.891 1.00 90.38 121 VAL A N 1
ATOM 931 C CA . VAL A 1 121 ? 1.575 0.182 10.011 1.00 90.38 121 VAL A CA 1
ATOM 932 C C . VAL A 1 121 ? 0.916 0.041 8.641 1.00 90.38 121 VAL A C 1
ATOM 934 O O . VAL A 1 121 ? 1.597 0.138 7.619 1.00 90.38 121 VAL A O 1
ATOM 937 N N . MET A 1 122 ? -0.409 -0.132 8.592 1.00 94.44 122 MET A N 1
ATOM 938 C CA . MET A 1 122 ? -1.141 -0.170 7.326 1.00 94.44 122 MET A CA 1
ATOM 939 C C . MET A 1 122 ? -1.018 1.152 6.562 1.00 94.44 122 MET A C 1
ATOM 941 O O . MET A 1 122 ? -0.746 1.137 5.362 1.00 94.44 122 MET A O 1
ATOM 945 N N . ARG A 1 123 ? -1.157 2.294 7.246 1.00 96.19 123 ARG A N 1
ATOM 946 C CA . ARG A 1 123 ? -1.017 3.619 6.630 1.00 96.19 123 ARG A CA 1
ATOM 947 C C . ARG A 1 123 ? 0.388 3.826 6.066 1.00 96.19 123 ARG A C 1
ATOM 949 O O . ARG A 1 123 ? 0.512 4.217 4.910 1.00 96.19 123 ARG A O 1
ATOM 956 N N . LEU A 1 124 ? 1.437 3.472 6.812 1.00 94.19 124 LEU A N 1
ATOM 957 C CA . LEU A 1 124 ? 2.821 3.505 6.316 1.00 94.19 124 LEU A CA 1
ATOM 958 C C . LEU A 1 124 ? 3.010 2.624 5.070 1.00 94.19 124 LEU A C 1
ATOM 960 O O . LEU A 1 124 ? 3.662 3.035 4.110 1.00 94.19 124 LEU A O 1
ATOM 964 N N . GLY A 1 125 ? 2.401 1.435 5.049 1.00 94.69 125 GLY A N 1
ATOM 965 C CA . GLY A 1 125 ? 2.403 0.562 3.874 1.00 94.69 125 GLY A CA 1
ATOM 966 C C . GLY A 1 125 ? 1.709 1.189 2.658 1.00 94.69 125 GLY A C 1
ATOM 967 O O . GLY A 1 125 ? 2.210 1.078 1.536 1.00 94.69 125 GLY A O 1
ATOM 968 N N . VAL A 1 126 ? 0.585 1.882 2.867 1.00 98.06 126 VAL A N 1
ATOM 969 C CA . VAL A 1 126 ? -0.137 2.613 1.813 1.00 98.06 126 VAL A CA 1
ATOM 970 C C . VAL A 1 126 ? 0.683 3.787 1.272 1.00 98.06 126 VAL A C 1
ATOM 972 O O . VAL A 1 126 ? 0.725 3.960 0.055 1.00 98.06 126 VAL A O 1
ATOM 975 N N . GLU A 1 127 ? 1.391 4.531 2.123 1.00 97.75 127 GLU A N 1
ATOM 976 C CA . GLU A 1 127 ? 2.307 5.597 1.685 1.00 97.75 127 GLU A CA 1
ATOM 977 C C . GLU A 1 127 ? 3.482 5.038 0.870 1.00 97.75 127 GLU A C 1
ATOM 979 O O . GLU A 1 127 ? 3.813 5.552 -0.201 1.00 97.75 127 GLU A O 1
ATOM 984 N N . GLY A 1 128 ? 4.069 3.917 1.308 1.00 96.00 128 GLY A N 1
ATOM 985 C CA . GLY A 1 128 ? 5.101 3.217 0.539 1.00 96.00 128 GLY A CA 1
ATOM 986 C C . GLY A 1 128 ? 4.595 2.763 -0.834 1.00 96.00 128 GLY A C 1
ATOM 987 O O . GLY A 1 128 ? 5.284 2.907 -1.843 1.00 96.00 128 GLY A O 1
ATOM 988 N N . LYS A 1 129 ? 3.360 2.263 -0.902 1.00 97.25 129 LYS A N 1
ATOM 989 C CA . LYS A 1 129 ? 2.705 1.908 -2.164 1.00 97.25 129 LYS A CA 1
ATOM 990 C C . LYS A 1 129 ? 2.461 3.133 -3.059 1.00 97.25 129 LYS A C 1
ATOM 992 O O . LYS A 1 129 ? 2.712 3.059 -4.259 1.00 97.25 129 LYS A O 1
ATOM 997 N N . LEU A 1 130 ? 1.996 4.252 -2.501 1.00 98.62 130 LEU A N 1
ATOM 998 C CA . LEU A 1 130 ? 1.796 5.507 -3.235 1.00 98.62 130 LEU A CA 1
ATOM 999 C C . LEU A 1 130 ? 3.109 6.012 -3.848 1.00 98.62 130 LEU A C 1
ATOM 1001 O O . LEU A 1 130 ? 3.130 6.411 -5.013 1.00 98.62 130 LEU A O 1
ATOM 1005 N N . ALA A 1 131 ? 4.212 5.941 -3.099 1.00 98.19 131 ALA A N 1
ATOM 1006 C CA . ALA A 1 131 ? 5.536 6.277 -3.612 1.00 98.19 131 ALA A CA 1
ATOM 1007 C C . ALA A 1 131 ? 5.919 5.407 -4.823 1.00 98.19 131 ALA A C 1
ATOM 1009 O O . ALA A 1 131 ? 6.373 5.939 -5.836 1.00 98.19 131 ALA A O 1
ATOM 1010 N N . ALA A 1 132 ? 5.650 4.097 -4.769 1.00 97.81 132 ALA A N 1
ATOM 1011 C CA . ALA A 1 132 ? 5.891 3.198 -5.897 1.00 97.81 132 ALA A CA 1
ATOM 1012 C C . ALA A 1 132 ? 5.035 3.547 -7.130 1.00 97.81 132 ALA A C 1
ATOM 1014 O O . ALA A 1 132 ? 5.540 3.511 -8.253 1.00 97.81 132 ALA A O 1
ATOM 1015 N N . TRP A 1 133 ? 3.768 3.938 -6.944 1.00 98.69 133 TRP A N 1
ATOM 1016 C CA . TRP A 1 133 ? 2.911 4.403 -8.043 1.00 98.69 133 TRP A CA 1
ATOM 1017 C C . TRP A 1 133 ? 3.423 5.683 -8.689 1.00 98.69 133 TRP A C 1
ATOM 1019 O O . TRP A 1 133 ? 3.491 5.753 -9.914 1.00 98.69 133 TRP A O 1
ATOM 1029 N N . ARG A 1 134 ? 3.849 6.662 -7.888 1.00 98.38 134 ARG A N 1
ATOM 1030 C CA . ARG A 1 134 ? 4.441 7.905 -8.398 1.00 98.38 134 ARG A CA 1
ATOM 1031 C C . ARG A 1 134 ? 5.748 7.642 -9.148 1.00 98.38 134 ARG A C 1
ATOM 1033 O O . ARG A 1 134 ? 5.944 8.192 -10.225 1.00 98.38 134 ARG A O 1
ATOM 1040 N N . LEU A 1 135 ? 6.595 6.739 -8.648 1.00 97.50 135 LEU A N 1
ATOM 1041 C CA . LEU A 1 135 ? 7.812 6.328 -9.352 1.00 97.50 135 LEU A CA 1
ATOM 1042 C C . LEU A 1 135 ? 7.492 5.671 -10.700 1.00 97.50 135 LEU A C 1
ATOM 1044 O O . LEU A 1 135 ? 8.047 6.062 -11.725 1.00 97.50 135 LEU A O 1
ATOM 1048 N N . LEU A 1 136 ? 6.574 4.701 -10.726 1.00 97.88 136 LEU A N 1
ATOM 1049 C CA . LEU A 1 136 ? 6.161 4.041 -11.967 1.00 97.88 136 LEU A CA 1
ATOM 1050 C C . LEU A 1 136 ? 5.493 5.018 -12.941 1.00 97.88 136 LEU A C 1
ATOM 1052 O O . LEU A 1 136 ? 5.629 4.862 -14.152 1.00 97.88 136 LEU A O 1
ATOM 1056 N N . ARG A 1 137 ? 4.813 6.051 -12.432 1.00 97.94 137 ARG A N 1
ATOM 1057 C CA . ARG A 1 137 ? 4.237 7.126 -13.244 1.00 97.94 137 ARG A CA 1
ATOM 1058 C C . ARG A 1 137 ? 5.307 7.954 -13.951 1.00 97.94 137 ARG A C 1
ATOM 1060 O O . ARG A 1 137 ? 5.099 8.277 -15.118 1.00 97.94 137 ARG A O 1
ATOM 1067 N N . THR A 1 138 ? 6.435 8.227 -13.297 1.00 96.38 138 THR A N 1
ATOM 1068 C CA . THR A 1 138 ? 7.613 8.842 -13.931 1.00 96.38 138 THR A CA 1
ATOM 1069 C C . THR A 1 138 ? 8.254 7.898 -14.950 1.00 96.38 138 THR A C 1
ATOM 1071 O O . THR A 1 138 ? 8.611 8.317 -16.045 1.00 96.38 138 THR A O 1
ATOM 1074 N N . VAL A 1 139 ? 8.350 6.596 -14.653 1.00 95.38 139 VAL A N 1
ATOM 1075 C CA . VAL A 1 139 ? 8.844 5.603 -15.631 1.00 95.38 139 VAL A CA 1
ATOM 1076 C C . VAL A 1 139 ? 7.954 5.572 -16.881 1.00 95.38 139 VAL A C 1
ATOM 1078 O O . VAL A 1 139 ? 8.461 5.517 -18.000 1.00 95.38 139 VAL A O 1
ATOM 1081 N N . ALA A 1 140 ? 6.634 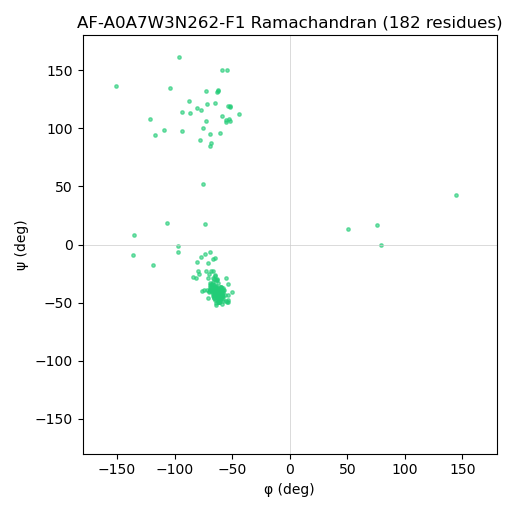5.694 -16.715 1.00 96.00 140 ALA A N 1
ATOM 1082 C CA . ALA A 1 140 ? 5.670 5.761 -17.815 1.00 96.00 140 ALA A CA 1
ATOM 1083 C C . ALA A 1 140 ? 5.826 7.013 -18.704 1.00 96.00 140 ALA A C 1
ATOM 1085 O O . ALA A 1 140 ? 5.236 7.081 -19.790 1.00 96.00 140 ALA A O 1
ATOM 1086 N N . ASP A 1 141 ? 6.620 8.009 -18.288 1.00 93.94 141 ASP A N 1
ATOM 1087 C CA . ASP A 1 141 ? 6.976 9.127 -19.160 1.00 93.94 141 ASP A CA 1
ATOM 1088 C C . ASP A 1 141 ? 7.925 8.706 -20.292 1.00 93.94 141 ASP A C 1
ATOM 1090 O O . ASP A 1 141 ? 7.870 9.281 -21.382 1.00 93.94 141 ASP A O 1
ATOM 1094 N N . HIS A 1 142 ? 8.691 7.633 -20.076 1.00 94.12 142 HIS A N 1
ATOM 1095 C CA . HIS A 1 142 ? 9.706 7.123 -20.998 1.00 94.12 142 HIS A CA 1
ATOM 1096 C C . HIS A 1 142 ? 9.431 5.696 -21.500 1.00 94.12 142 HIS A C 1
ATOM 1098 O O . HIS A 1 142 ? 9.979 5.297 -22.525 1.00 94.12 142 HIS A O 1
ATOM 1104 N N . ASP A 1 143 ? 8.561 4.935 -20.829 1.00 93.50 143 ASP A N 1
ATOM 1105 C CA . ASP A 1 143 ? 8.219 3.558 -21.188 1.00 93.50 143 ASP A CA 1
ATOM 1106 C C . ASP A 1 143 ? 6.716 3.392 -21.459 1.00 93.50 143 ASP A C 1
ATOM 1108 O O . ASP A 1 143 ? 5.883 3.388 -20.551 1.00 93.50 143 ASP A O 1
ATOM 1112 N N . ARG A 1 144 ? 6.364 3.211 -22.739 1.00 93.50 144 ARG A N 1
ATOM 1113 C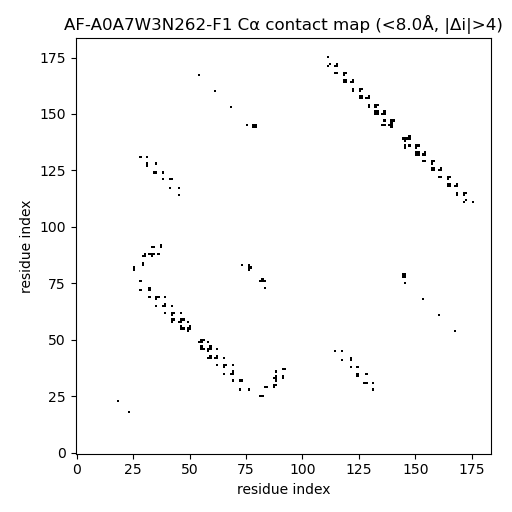 CA . ARG A 1 144 ? 4.970 3.100 -23.209 1.00 93.50 144 ARG A CA 1
ATOM 1114 C C . ARG A 1 144 ? 4.269 1.808 -22.780 1.00 93.50 144 ARG A C 1
ATOM 1116 O O . ARG A 1 144 ? 3.075 1.670 -23.030 1.00 93.50 144 ARG A O 1
ATOM 1123 N N . ARG A 1 145 ? 4.983 0.859 -22.162 1.00 95.81 145 ARG A N 1
ATOM 1124 C CA . ARG A 1 145 ? 4.389 -0.371 -21.612 1.00 95.81 145 ARG A CA 1
ATOM 1125 C C . ARG A 1 145 ? 3.549 -0.098 -20.362 1.00 95.81 145 ARG A C 1
ATOM 1127 O O . ARG A 1 145 ? 2.763 -0.953 -19.965 1.00 95.81 145 ARG A O 1
ATOM 1134 N N . LEU A 1 146 ? 3.699 1.077 -19.746 1.00 97.19 146 LEU A N 1
ATOM 1135 C CA . LEU A 1 146 ? 2.924 1.508 -18.586 1.00 97.19 146 LEU A CA 1
ATOM 1136 C C . LEU A 1 146 ? 1.854 2.539 -18.973 1.00 97.19 146 LEU A C 1
ATOM 1138 O O . LEU A 1 146 ? 2.124 3.515 -19.670 1.00 97.19 146 LEU A O 1
ATOM 1142 N N . ASP A 1 147 ? 0.638 2.349 -18.460 1.00 97.31 147 ASP A N 1
ATOM 1143 C CA . ASP A 1 147 ? -0.472 3.294 -18.621 1.00 97.31 147 ASP A CA 1
ATOM 1144 C C . ASP A 1 147 ? -0.429 4.371 -17.523 1.00 97.31 147 ASP A C 1
ATOM 1146 O O . ASP A 1 147 ? -0.664 4.093 -16.341 1.00 97.31 147 ASP A O 1
ATOM 1150 N N . ARG A 1 148 ? -0.163 5.615 -17.939 1.00 97.50 148 ARG A N 1
ATOM 1151 C CA . ARG A 1 148 ? -0.115 6.807 -17.078 1.00 97.50 148 ARG A CA 1
ATOM 1152 C C . ARG A 1 148 ? -1.428 7.039 -16.334 1.00 97.50 148 ARG A C 1
ATOM 1154 O O . ARG A 1 148 ? -1.418 7.168 -15.116 1.00 97.50 148 ARG A O 1
ATOM 1161 N N . ALA A 1 149 ? -2.555 7.003 -17.044 1.00 97.75 149 ALA A N 1
ATOM 1162 C CA . ALA A 1 149 ? -3.861 7.276 -16.456 1.00 97.75 149 ALA A CA 1
ATOM 1163 C C . ALA A 1 149 ? -4.250 6.194 -15.440 1.00 97.75 149 ALA A C 1
ATOM 1165 O O . ALA A 1 149 ? -4.900 6.471 -14.432 1.00 97.75 149 ALA A O 1
ATOM 1166 N N . ARG A 1 150 ? -3.845 4.940 -15.679 1.00 98.12 150 ARG A N 1
ATOM 1167 C CA . ARG A 1 150 ? -4.014 3.866 -14.693 1.00 98.12 150 ARG A CA 1
ATOM 1168 C C . ARG A 1 150 ? -3.189 4.110 -13.431 1.00 98.12 150 ARG A C 1
ATOM 1170 O O . ARG A 1 150 ? -3.708 3.879 -12.341 1.00 98.12 150 ARG A O 1
ATOM 1177 N N . LEU A 1 151 ? -1.939 4.547 -13.563 1.00 98.56 151 LEU A N 1
ATOM 1178 C CA . LEU A 1 151 ? -1.072 4.865 -12.424 1.00 98.56 151 LEU A CA 1
ATOM 1179 C C . LEU A 1 151 ? -1.604 6.050 -11.611 1.00 98.56 151 LEU A C 1
ATOM 1181 O O . LEU A 1 151 ? -1.620 5.967 -10.384 1.00 98.56 151 LEU A O 1
ATOM 1185 N N . ASP A 1 152 ? -2.131 7.079 -12.276 1.00 98.56 152 ASP A N 1
ATOM 1186 C CA . ASP A 1 152 ? -2.763 8.228 -11.616 1.00 98.56 152 ASP A CA 1
ATOM 1187 C C . ASP A 1 152 ? -3.973 7.776 -10.770 1.00 98.56 152 ASP A C 1
ATOM 1189 O O . ASP A 1 152 ? -4.043 8.058 -9.574 1.00 98.56 152 ASP A O 1
ATOM 1193 N N . ARG A 1 153 ? -4.857 6.928 -11.323 1.00 98.62 153 ARG A N 1
ATOM 1194 C CA . ARG A 1 153 ? -5.988 6.345 -10.568 1.00 98.62 153 ARG A CA 1
ATOM 1195 C C . ARG A 1 153 ? -5.548 5.493 -9.370 1.00 98.62 153 ARG A C 1
ATOM 1197 O O . ARG A 1 153 ? -6.225 5.474 -8.340 1.00 98.62 153 ARG A O 1
ATOM 1204 N N . LEU A 1 154 ? -4.445 4.750 -9.497 1.00 98.75 154 LEU A N 1
ATOM 1205 C CA . LEU A 1 154 ? -3.889 3.944 -8.403 1.00 98.75 154 LEU A CA 1
ATOM 1206 C C . LEU A 1 154 ? -3.298 4.823 -7.292 1.00 98.75 154 LEU A C 1
ATOM 1208 O O . LEU A 1 154 ? -3.469 4.503 -6.113 1.00 98.75 154 LEU A O 1
ATOM 1212 N N . ALA A 1 155 ? -2.651 5.933 -7.654 1.00 98.69 155 ALA A N 1
ATOM 1213 C CA . ALA A 1 155 ? -2.148 6.922 -6.708 1.00 98.69 155 ALA A CA 1
ATOM 1214 C C . ALA A 1 155 ? -3.299 7.591 -5.939 1.00 98.69 155 ALA A C 1
ATOM 1216 O O . ALA A 1 155 ? -3.318 7.542 -4.710 1.00 98.69 155 ALA A O 1
ATOM 1217 N N . GLU A 1 156 ? -4.324 8.085 -6.638 1.00 98.75 156 GLU A N 1
ATOM 1218 C CA . GLU A 1 156 ? -5.521 8.663 -6.008 1.00 98.75 156 GLU A CA 1
ATOM 1219 C C . GLU A 1 156 ? -6.218 7.670 -5.068 1.00 98.75 156 GLU A C 1
ATOM 1221 O O . GLU A 1 156 ? -6.709 8.032 -3.994 1.00 98.75 156 GLU A O 1
ATOM 1226 N N . ARG A 1 157 ? -6.275 6.386 -5.454 1.00 98.62 157 ARG A N 1
ATOM 1227 C CA . ARG A 1 157 ? -6.813 5.336 -4.585 1.00 98.62 157 ARG A CA 1
ATOM 1228 C C . ARG A 1 157 ? -5.984 5.187 -3.314 1.00 98.62 157 ARG A C 1
ATOM 1230 O O . ARG A 1 157 ? -6.569 5.115 -2.238 1.00 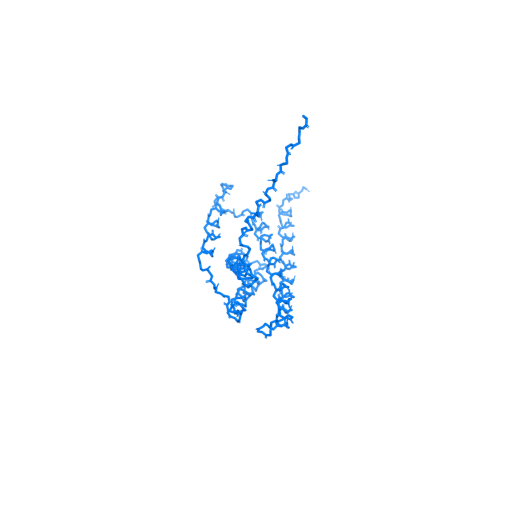98.62 157 ARG A O 1
ATOM 1237 N N . ALA A 1 158 ? -4.657 5.156 -3.412 1.00 98.69 158 ALA A N 1
ATOM 1238 C CA . ALA A 1 158 ? -3.788 5.074 -2.240 1.00 98.69 158 ALA A CA 1
ATOM 1239 C C . ALA A 1 158 ? -3.973 6.282 -1.300 1.00 98.69 158 ALA A C 1
ATOM 1241 O O . ALA A 1 158 ? -4.062 6.105 -0.089 1.00 98.69 158 ALA A O 1
ATOM 1242 N N . GLU A 1 159 ? -4.145 7.488 -1.839 1.00 98.69 159 GLU A N 1
ATOM 1243 C CA . GLU A 1 159 ? -4.419 8.692 -1.041 1.00 98.69 159 GLU A CA 1
ATOM 1244 C C . GLU A 1 159 ? -5.768 8.621 -0.306 1.00 98.69 159 GLU A C 1
ATOM 1246 O O . GLU A 1 159 ? -5.874 9.014 0.857 1.00 98.69 159 GLU A O 1
ATOM 1251 N N . ARG A 1 160 ? -6.818 8.085 -0.947 1.00 98.56 160 ARG A N 1
ATOM 1252 C CA . ARG A 1 160 ? -8.103 7.821 -0.269 1.00 98.56 160 ARG A CA 1
ATOM 1253 C C . ARG A 1 160 ? -7.960 6.788 0.850 1.00 98.56 160 ARG A C 1
ATOM 1255 O O . ARG A 1 160 ? -8.522 6.976 1.921 1.00 98.56 160 ARG A O 1
ATOM 1262 N N . GLN A 1 161 ? -7.188 5.729 0.623 1.00 98.56 161 GLN A N 1
ATOM 1263 C CA . GLN A 1 161 ? -6.937 4.700 1.633 1.00 98.56 161 GLN A CA 1
ATOM 1264 C C . GLN A 1 161 ? -6.154 5.246 2.834 1.00 98.56 161 GLN A C 1
ATOM 1266 O O . GLN A 1 161 ? -6.480 4.903 3.965 1.00 98.56 161 GLN A O 1
ATOM 1271 N N . SER A 1 162 ? -5.162 6.116 2.605 1.00 98.12 162 SER A N 1
ATOM 1272 C CA . SER A 1 162 ? -4.402 6.772 3.680 1.00 98.12 162 SER A CA 1
ATOM 1273 C C . SER A 1 162 ? -5.309 7.631 4.567 1.00 98.12 162 SER A C 1
ATOM 1275 O O . SER A 1 162 ? -5.240 7.526 5.791 1.00 98.12 162 SER A O 1
ATOM 1277 N N . ARG A 1 163 ? -6.230 8.400 3.963 1.00 98.12 163 ARG A N 1
ATOM 1278 C CA . ARG A 1 163 ? -7.237 9.189 4.697 1.00 98.12 163 ARG A CA 1
ATOM 1279 C C . ARG A 1 163 ? -8.163 8.319 5.545 1.00 98.12 163 ARG A C 1
ATOM 1281 O O . ARG A 1 163 ? -8.270 8.557 6.741 1.00 98.12 163 ARG A O 1
ATOM 1288 N N . LEU A 1 164 ? -8.735 7.264 4.962 1.00 97.00 164 LEU A N 1
ATOM 1289 C CA . LEU A 1 164 ? -9.591 6.323 5.694 1.00 97.00 164 LEU A CA 1
ATOM 1290 C C . LEU A 1 164 ? -8.867 5.708 6.904 1.00 97.00 164 LEU A C 1
ATOM 1292 O O . LEU A 1 164 ? -9.434 5.586 7.987 1.00 97.00 164 LEU A O 1
ATOM 1296 N N . LEU A 1 165 ? -7.608 5.302 6.725 1.00 96.56 165 LEU A N 1
ATOM 1297 C CA . LEU A 1 165 ? -6.806 4.711 7.798 1.00 96.56 165 LEU A CA 1
ATOM 1298 C C . LEU A 1 165 ? -6.515 5.707 8.920 1.00 96.56 165 LEU A C 1
ATOM 1300 O O . LEU A 1 165 ? -6.536 5.321 10.086 1.00 96.56 165 LEU A O 1
ATOM 1304 N N . GLU A 1 166 ? -6.270 6.971 8.580 1.00 96.19 166 GLU A N 1
ATOM 1305 C CA . GLU A 1 166 ? -6.098 8.039 9.561 1.00 96.19 166 GLU A CA 1
ATOM 1306 C C . GLU A 1 166 ? -7.385 8.291 10.353 1.00 96.19 166 GLU A C 1
ATOM 1308 O O . GLU A 1 166 ? -7.353 8.304 11.582 1.00 96.19 166 GLU A O 1
ATOM 1313 N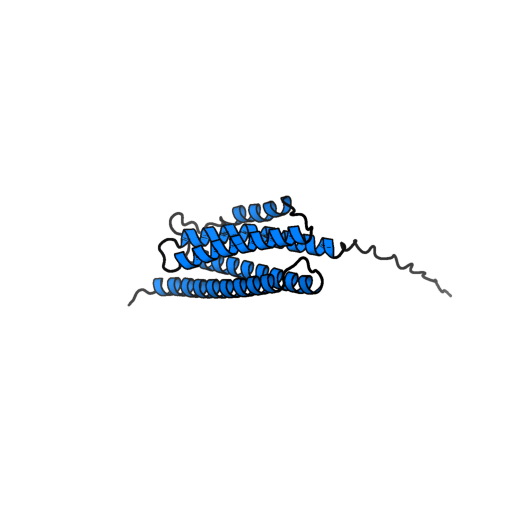 N . GLU A 1 167 ? -8.521 8.411 9.665 1.00 95.06 167 GLU A N 1
ATOM 1314 C CA . GLU A 1 167 ? -9.836 8.596 10.287 1.00 95.06 167 GLU A CA 1
ATOM 1315 C C . GLU A 1 167 ? -10.176 7.440 11.236 1.00 95.06 167 GLU A C 1
ATOM 1317 O O . GLU A 1 167 ? -10.649 7.652 12.351 1.00 95.06 167 GLU A O 1
ATOM 1322 N N . LEU A 1 168 ? -9.914 6.197 10.823 1.00 92.94 168 LEU A N 1
ATOM 1323 C CA . LEU A 1 168 ? -10.099 5.018 11.672 1.00 92.94 168 LEU A CA 1
ATOM 1324 C C . LEU A 1 168 ? -9.145 5.003 12.868 1.00 92.94 168 LEU A C 1
ATOM 1326 O O . LEU A 1 168 ? -9.540 4.584 13.958 1.00 92.94 168 LEU A O 1
ATOM 1330 N N . ARG A 1 169 ? -7.897 5.449 12.685 1.00 91.56 169 ARG A N 1
ATOM 1331 C CA . ARG A 1 169 ? -6.907 5.502 13.764 1.00 91.56 169 ARG A CA 1
ATOM 1332 C C . ARG A 1 169 ? -7.314 6.510 14.833 1.00 91.56 169 ARG A C 1
ATOM 1334 O O . ARG A 1 169 ? -7.261 6.167 16.009 1.00 91.56 169 ARG A O 1
ATOM 1341 N N . VAL A 1 170 ? -7.734 7.712 14.434 1.00 91.62 170 VAL A N 1
ATOM 1342 C CA . VAL A 1 170 ? -8.205 8.755 15.360 1.00 91.62 170 VAL A CA 1
ATOM 1343 C C . VAL A 1 170 ? -9.438 8.275 16.124 1.00 91.62 170 VAL A C 1
ATOM 1345 O O . VAL A 1 170 ? -9.402 8.266 17.352 1.00 91.62 170 VAL A O 1
ATOM 1348 N N . ARG A 1 171 ? -10.453 7.740 15.425 1.00 88.19 171 ARG A N 1
ATOM 1349 C CA . ARG A 1 171 ? -11.641 7.139 16.064 1.00 88.19 171 ARG A CA 1
ATOM 1350 C C . ARG A 1 171 ? -11.275 6.057 17.084 1.00 88.19 171 ARG A C 1
ATOM 1352 O O . ARG A 1 171 ? -11.792 6.044 18.193 1.00 88.19 171 ARG A O 1
ATOM 1359 N N . SER A 1 172 ? -10.321 5.186 16.744 1.00 85.56 172 SER A N 1
ATOM 1360 C CA . SER A 1 172 ? -9.866 4.127 17.658 1.00 85.56 172 SER A CA 1
ATOM 1361 C C . SER A 1 172 ? -9.218 4.678 18.934 1.00 85.56 172 SER A C 1
ATOM 1363 O O . SER A 1 172 ? -9.270 4.021 19.967 1.00 85.56 172 SER A O 1
ATOM 1365 N N . VAL A 1 173 ? -8.581 5.853 18.882 1.00 84.75 173 VAL A N 1
ATOM 1366 C CA . VAL A 1 173 ? -8.017 6.518 20.069 1.00 84.75 173 VAL A CA 1
ATOM 1367 C C . VAL A 1 173 ? -9.121 7.171 20.903 1.00 84.75 173 VAL A C 1
ATOM 1369 O O . VAL A 1 173 ? -9.092 7.061 22.127 1.00 84.75 173 VAL A O 1
ATOM 1372 N N . GLU A 1 174 ? -10.108 7.797 20.263 1.00 82.69 174 GLU A N 1
ATOM 1373 C CA . GLU A 1 174 ? -11.268 8.396 20.938 1.00 82.69 174 GLU A CA 1
ATOM 1374 C C . GLU A 1 174 ? -12.071 7.346 21.719 1.00 82.69 174 GLU A C 1
ATOM 1376 O O . GLU A 1 174 ? -12.371 7.562 22.893 1.00 82.69 174 GLU A O 1
ATOM 1381 N N . ASP A 1 175 ? -12.312 6.171 21.128 1.00 79.69 175 ASP A N 1
ATOM 1382 C CA . ASP A 1 175 ? -12.991 5.048 21.789 1.00 79.69 175 ASP A CA 1
ATOM 1383 C C . ASP A 1 175 ? -12.237 4.567 23.045 1.00 79.69 175 ASP A C 1
ATOM 1385 O O . ASP A 1 175 ? -12.848 4.204 24.053 1.00 79.69 175 ASP A O 1
ATOM 1389 N N . ILE A 1 176 ? -10.897 4.582 23.013 1.00 79.50 176 ILE A N 1
ATOM 1390 C CA . ILE A 1 176 ? -10.053 4.208 24.161 1.00 79.50 176 ILE A CA 1
ATOM 1391 C C . ILE A 1 176 ? -10.201 5.214 25.301 1.00 79.50 176 ILE A C 1
ATOM 1393 O O . ILE A 1 176 ? -10.270 4.808 26.462 1.00 79.50 176 ILE A O 1
ATOM 1397 N N . ILE A 1 177 ? -10.225 6.509 24.978 1.00 75.44 177 ILE A N 1
ATOM 1398 C CA . ILE A 1 177 ? -10.353 7.587 25.965 1.00 75.44 177 ILE A CA 1
ATOM 1399 C C . ILE A 1 177 ? -11.770 7.597 26.554 1.00 75.44 177 ILE A C 1
ATOM 1401 O O . ILE A 1 177 ? -11.914 7.631 27.774 1.00 75.44 177 ILE A O 1
ATOM 1405 N N . GLY A 1 178 ? -12.806 7.494 25.715 1.00 68.75 178 GLY A N 1
ATOM 1406 C CA . GLY A 1 178 ? -14.211 7.503 26.139 1.00 68.75 178 GLY A CA 1
ATOM 1407 C C . GLY A 1 178 ? -14.612 6.292 26.988 1.00 68.75 178 GLY A C 1
ATOM 1408 O O . GLY A 1 178 ? -15.447 6.414 27.879 1.00 68.75 178 GLY A O 1
ATOM 1409 N N . ALA A 1 179 ? -13.973 5.135 26.791 1.00 60.34 179 ALA A N 1
ATOM 1410 C CA . ALA A 1 179 ? -14.138 3.970 27.663 1.00 60.34 179 ALA A CA 1
ATOM 1411 C C . ALA A 1 179 ? -13.431 4.111 29.033 1.00 60.34 179 ALA A C 1
ATOM 1413 O O . ALA A 1 179 ? -13.591 3.245 29.896 1.00 60.34 179 ALA A O 1
ATOM 1414 N N . GLY A 1 180 ? -12.622 5.160 29.223 1.00 52.59 180 GLY A N 1
ATOM 1415 C CA . GLY A 1 180 ? -11.793 5.398 30.405 1.00 52.59 180 GLY A CA 1
ATOM 1416 C C . GLY A 1 180 ? -12.378 6.343 31.461 1.00 52.59 180 GLY A C 1
ATOM 1417 O O . GLY A 1 180 ? -11.773 6.461 32.526 1.00 52.59 180 GLY A O 1
ATOM 1418 N N . GLU A 1 181 ? -13.523 6.993 31.225 1.00 40.53 181 GLU A N 1
ATOM 1419 C CA . GLU A 1 181 ? -14.179 7.835 32.237 1.00 40.53 181 GLU A CA 1
ATOM 1420 C C . GLU A 1 181 ? -15.236 7.055 33.042 1.00 40.53 181 GLU A C 1
ATOM 1422 O O . GLU A 1 181 ? -16.288 6.702 32.506 1.00 40.53 181 GLU A O 1
ATOM 1427 N N . PRO A 1 182 ? -15.043 6.829 34.356 1.00 44.12 182 PRO A N 1
ATOM 1428 C CA . PRO A 1 182 ? -16.169 6.679 35.257 1.00 44.12 182 PRO A CA 1
ATOM 1429 C C . PRO A 1 182 ? -16.726 8.078 35.544 1.00 44.12 182 PRO A C 1
ATOM 1431 O O . PRO A 1 182 ? -16.051 8.910 36.154 1.00 44.12 182 PRO A O 1
ATOM 1434 N N . VAL A 1 183 ? -17.962 8.323 35.113 1.00 44.38 183 VAL A N 1
ATOM 1435 C CA . VAL A 1 183 ? -18.751 9.486 35.536 1.00 44.38 183 VAL A CA 1
ATOM 1436 C C . VAL A 1 183 ? -18.786 9.503 37.069 1.00 44.38 183 VAL A C 1
ATOM 1438 O O . VAL A 1 183 ? -19.237 8.535 37.688 1.00 44.38 183 VAL A O 1
ATOM 1441 N N . LYS A 1 184 ? -18.256 10.572 37.670 1.00 38.03 184 LYS A N 1
ATOM 1442 C CA . LYS A 1 184 ? -18.497 10.923 39.074 1.00 38.03 184 LYS A CA 1
ATOM 1443 C C . LYS A 1 184 ? -19.775 11.735 39.191 1.00 38.03 184 LYS A C 1
ATOM 1445 O O . LYS A 1 184 ? -19.985 12.598 38.313 1.00 38.03 184 LYS A O 1
#

Secondary structure (DSSP, 8-state):
-----------------PPPHHHHHHHHHHHHHHHHHHHHHHHHHHHHHTTTSTTHHHHHHHHHHHHHHHHHHHHHHHHHTPPP-HHHHHHHHHHHHHSS----S-TTS--HHHHHHHHHHHHHHHHHHHHHHHHHHHHTTT-TTS-HHHHHHHHHHHHHHHHHHHHHHHHHHHHHHHTT----